Protein AF-A0A2T5MJ79-F1 (afdb_monomer_lite)

Structure (mmCIF, N/CA/C/O backbone):
data_AF-A0A2T5MJ79-F1
#
_entry.id   AF-A0A2T5MJ79-F1
#
loop_
_atom_site.group_PDB
_atom_site.id
_atom_site.type_symbol
_atom_site.label_atom_id
_atom_site.label_alt_id
_atom_site.label_comp_id
_atom_site.label_asym_id
_atom_site.label_entity_id
_atom_site.label_seq_id
_atom_site.pdbx_PDB_ins_code
_atom_site.Cartn_x
_atom_site.Cartn_y
_atom_site.Cartn_z
_atom_site.occupancy
_atom_site.B_iso_or_equiv
_atom_site.auth_seq_id
_atom_site.auth_comp_id
_atom_site.auth_asym_id
_atom_site.auth_atom_id
_atom_site.pdbx_PDB_model_num
ATOM 1 N N . MET A 1 1 ? -29.335 64.833 41.232 1.00 39.44 1 MET A N 1
ATOM 2 C CA . MET A 1 1 ? -28.179 64.085 40.691 1.00 39.44 1 MET A CA 1
ATOM 3 C C . MET A 1 1 ? -28.591 62.632 40.499 1.00 39.44 1 MET A C 1
ATOM 5 O O . MET A 1 1 ? -28.881 61.956 41.475 1.00 39.44 1 MET A O 1
ATOM 9 N N . LEU A 1 2 ? -28.726 62.209 39.238 1.00 38.09 2 LEU A N 1
ATOM 10 C CA . LEU A 1 2 ? -29.102 60.854 38.817 1.00 38.09 2 LEU A CA 1
ATOM 11 C C . LEU A 1 2 ? -27.980 59.852 39.136 1.00 38.09 2 LEU A C 1
ATOM 13 O O . LEU A 1 2 ? -26.836 60.086 38.754 1.00 38.09 2 LEU A O 1
ATOM 17 N N . LYS A 1 3 ? -28.320 58.690 39.699 1.00 37.56 3 LYS A N 1
ATOM 18 C CA . LYS A 1 3 ? -27.521 57.463 39.559 1.00 37.56 3 LYS A CA 1
ATOM 19 C C . LYS A 1 3 ? -28.441 56.339 39.086 1.00 37.56 3 LYS A C 1
ATOM 21 O O . LYS A 1 3 ? -29.157 55.736 39.875 1.00 37.56 3 LYS A O 1
ATOM 26 N N . LYS A 1 4 ? -28.450 56.113 37.769 1.00 40.34 4 LYS A N 1
ATOM 27 C CA . LYS A 1 4 ? -29.019 54.916 37.140 1.00 40.34 4 LYS A CA 1
ATOM 28 C C . LYS A 1 4 ? -28.036 53.767 37.369 1.00 40.34 4 LYS A C 1
ATOM 30 O O . LYS A 1 4 ? -26.889 53.865 36.944 1.00 40.34 4 LYS A O 1
ATOM 35 N N . ILE A 1 5 ? -28.474 52.710 38.044 1.00 44.03 5 ILE A N 1
ATOM 36 C CA . ILE A 1 5 ? -27.738 51.447 38.133 1.00 44.03 5 ILE A CA 1
ATOM 37 C C . ILE A 1 5 ? -28.129 50.643 36.892 1.00 44.03 5 ILE A C 1
ATOM 39 O O . ILE A 1 5 ? -29.285 50.257 36.738 1.00 44.03 5 ILE A O 1
ATOM 43 N N . LEU A 1 6 ? -27.180 50.483 35.969 1.00 39.22 6 LEU A N 1
ATOM 44 C CA . LEU A 1 6 ? -27.311 49.620 34.800 1.00 39.22 6 LEU A CA 1
ATOM 45 C C . LEU A 1 6 ? -26.944 48.197 35.240 1.00 39.22 6 LEU A C 1
ATOM 47 O O . LEU A 1 6 ? -25.777 47.909 35.499 1.00 39.22 6 LEU A O 1
ATOM 51 N N . THR A 1 7 ? -27.932 47.317 35.356 1.00 41.59 7 THR A N 1
ATOM 52 C CA . THR A 1 7 ? -27.703 45.888 35.587 1.00 41.59 7 THR A CA 1
ATOM 53 C C . THR A 1 7 ? -27.384 45.246 34.238 1.00 41.59 7 THR A C 1
ATOM 55 O O . THR A 1 7 ? -28.271 45.052 33.410 1.00 41.59 7 THR A O 1
ATOM 58 N N . LEU A 1 8 ? -26.103 44.981 33.980 1.00 40.44 8 LEU A N 1
ATOM 59 C CA . LEU A 1 8 ? -25.649 44.286 32.778 1.00 40.44 8 LEU A CA 1
ATOM 60 C C . LEU A 1 8 ? -25.823 42.774 32.997 1.00 40.44 8 LEU A C 1
ATOM 62 O O . LEU A 1 8 ? -24.988 42.124 33.622 1.00 40.44 8 LEU A O 1
ATOM 66 N N . SER A 1 9 ? -26.939 42.219 32.528 1.00 41.62 9 SER A N 1
ATOM 67 C CA . SER A 1 9 ? -27.153 40.771 32.478 1.00 41.62 9 SER A CA 1
ATOM 68 C C . SER A 1 9 ? -26.274 40.174 31.379 1.00 41.62 9 SER A C 1
ATOM 70 O O . SER A 1 9 ? -26.592 40.266 30.195 1.00 41.62 9 SER A O 1
ATOM 72 N N . LEU A 1 10 ? -25.146 39.584 31.773 1.00 44.09 10 LEU A N 1
ATOM 73 C CA . LEU A 1 10 ? -24.275 38.818 30.887 1.00 44.09 10 LEU A CA 1
ATOM 74 C C . LEU A 1 10 ? -24.975 37.486 30.551 1.00 44.09 10 LEU A C 1
ATOM 76 O O . LEU A 1 10 ? -24.947 36.538 31.333 1.00 44.09 10 LEU A O 1
ATOM 80 N N . LEU A 1 11 ? -25.650 37.428 29.402 1.00 42.34 11 LEU A N 1
ATOM 81 C CA . LEU A 1 11 ? -26.107 36.175 28.800 1.00 42.34 11 LEU A CA 1
ATOM 82 C C . LEU A 1 11 ? -24.873 35.414 28.303 1.00 42.34 11 LEU A C 1
ATOM 84 O O . LEU A 1 11 ? -24.345 35.691 27.228 1.00 42.34 11 LEU A O 1
ATOM 88 N N . ILE A 1 12 ? -24.393 34.468 29.110 1.00 46.38 12 ILE A N 1
ATOM 89 C CA . ILE A 1 12 ? -23.409 33.479 28.676 1.00 46.38 12 ILE A CA 1
ATOM 90 C C . ILE A 1 12 ? -24.153 32.515 27.750 1.00 46.38 12 ILE A C 1
ATOM 92 O O . ILE A 1 12 ? -24.807 31.577 28.200 1.00 46.38 12 ILE A O 1
ATOM 96 N N . VAL A 1 13 ? -24.089 32.769 26.446 1.00 47.84 13 VAL A N 1
ATOM 97 C CA . VAL A 1 13 ? -24.470 31.776 25.441 1.00 47.84 13 VAL A CA 1
ATOM 98 C C . VAL A 1 13 ? -23.352 30.737 25.417 1.00 47.84 13 VAL A C 1
ATOM 100 O O . VAL A 1 13 ? -22.362 30.884 24.704 1.00 47.84 13 VAL A O 1
ATOM 103 N N . THR A 1 14 ? -23.468 29.693 26.239 1.00 47.34 14 THR A N 1
ATOM 104 C CA . THR A 1 14 ? -22.688 28.468 26.045 1.00 47.34 14 THR A CA 1
ATOM 105 C C . THR A 1 14 ? -23.175 27.823 24.756 1.00 47.34 14 THR A C 1
ATOM 107 O O . THR A 1 14 ? -24.168 27.095 24.752 1.00 47.34 14 THR A O 1
ATOM 110 N N . GLY A 1 15 ? -22.505 28.125 23.645 1.00 46.34 15 GLY A N 1
ATOM 111 C CA . GLY A 1 15 ? -22.6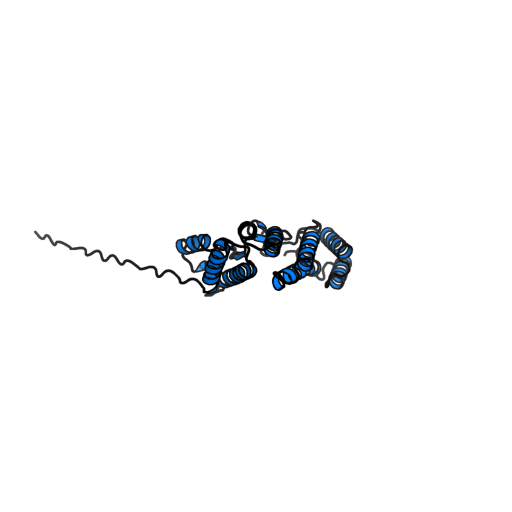40 27.339 22.429 1.00 46.34 15 GLY A CA 1
ATOM 112 C C . GLY A 1 15 ? -22.172 25.922 22.739 1.00 46.34 15 GLY A C 1
ATOM 113 O O . GLY A 1 15 ? -20.977 25.685 22.901 1.00 46.34 15 GLY A O 1
ATOM 114 N N . LEU A 1 16 ? -23.112 24.991 22.886 1.00 46.59 16 LEU A N 1
ATOM 115 C CA . LEU A 1 16 ? -22.803 23.569 22.878 1.00 46.59 16 LEU A CA 1
ATOM 116 C C . LEU A 1 16 ? -22.319 23.254 21.465 1.00 46.59 16 LEU A C 1
ATOM 118 O O . LEU A 1 16 ? -23.125 23.165 20.541 1.00 46.59 16 LEU A O 1
ATOM 122 N N . ALA A 1 17 ? -21.004 23.141 21.287 1.00 51.66 17 ALA A N 1
ATOM 123 C CA . ALA A 1 17 ? -20.448 22.529 20.093 1.00 51.66 17 ALA A CA 1
ATOM 124 C C . ALA A 1 17 ? -21.017 21.105 20.023 1.00 51.66 17 ALA A C 1
ATOM 126 O O . ALA A 1 17 ? -20.683 20.255 20.851 1.00 51.66 17 ALA A O 1
ATOM 127 N N . GLN A 1 18 ? -21.949 20.861 19.100 1.00 55.09 18 GLN A N 1
ATOM 128 C CA . GLN A 1 18 ? -22.360 19.502 18.779 1.00 55.09 18 GLN A CA 1
ATOM 129 C C . GLN A 1 18 ? -21.139 18.813 18.184 1.00 55.09 18 GLN A C 1
ATOM 131 O O . GLN A 1 18 ? -20.720 19.155 17.083 1.00 55.09 18 GLN A O 1
ATOM 136 N N . ALA A 1 19 ? -20.553 17.887 18.945 1.00 63.19 19 ALA A N 1
ATOM 137 C CA . ALA A 1 19 ? -19.454 17.067 18.465 1.00 63.19 19 ALA A CA 1
ATOM 138 C C . ALA A 1 19 ? -19.889 16.380 17.168 1.00 63.19 19 ALA A C 1
ATOM 140 O O . ALA A 1 19 ? -20.949 15.741 17.127 1.00 63.19 19 ALA A O 1
ATOM 141 N N . GLN A 1 20 ? -19.090 16.527 16.114 1.00 71.94 20 GLN A N 1
ATOM 142 C CA . GLN A 1 20 ? -19.408 15.895 14.845 1.00 71.94 20 GLN A CA 1
ATOM 143 C C . GLN A 1 20 ? -19.442 14.370 15.028 1.00 71.94 20 GLN A C 1
ATOM 145 O O . GLN A 1 20 ? -18.544 13.770 15.624 1.00 71.94 20 GLN A O 1
ATOM 150 N N . THR A 1 21 ? -20.514 13.728 14.555 1.00 84.75 21 THR A N 1
ATOM 151 C CA . THR A 1 21 ? -20.644 12.267 14.645 1.00 84.75 21 THR A CA 1
ATOM 152 C C . THR A 1 21 ? -19.638 11.616 13.702 1.00 84.75 21 THR A C 1
ATOM 154 O O . THR A 1 21 ? -19.544 12.003 12.537 1.00 84.75 21 THR A O 1
ATOM 157 N N . LEU A 1 22 ? -18.873 10.642 14.204 1.00 92.00 22 LEU A N 1
ATOM 158 C CA . LEU A 1 22 ? -17.903 9.915 13.387 1.00 92.00 22 LEU A CA 1
ATOM 159 C C . LEU A 1 22 ? -18.621 9.084 12.312 1.00 92.00 22 LEU A C 1
ATOM 161 O O . LEU A 1 22 ? -19.672 8.507 12.606 1.00 92.00 22 LEU A O 1
ATOM 165 N N . PRO A 1 23 ? -18.051 8.960 11.099 1.00 94.75 23 PRO A N 1
ATOM 166 C CA . PRO A 1 23 ? -18.551 8.014 10.109 1.00 94.75 23 PRO A CA 1
ATOM 167 C C . PRO A 1 23 ? -18.613 6.588 10.675 1.00 94.75 23 PRO A C 1
ATOM 169 O O . PRO A 1 23 ? -17.763 6.186 11.475 1.00 94.75 23 PRO A O 1
ATOM 172 N N . GLU A 1 24 ? -19.596 5.803 10.237 1.00 96.75 24 GLU A N 1
ATOM 173 C CA . GLU A 1 24 ? -19.753 4.409 10.671 1.00 96.75 24 GLU A CA 1
ATOM 174 C C . GLU A 1 24 ? -18.479 3.567 10.442 1.00 96.75 24 GLU A C 1
ATOM 176 O O . GLU A 1 24 ? -18.041 2.939 11.409 1.00 96.75 24 GLU A O 1
ATOM 181 N N . PRO A 1 25 ? -17.792 3.629 9.276 1.00 98.25 25 PRO A N 1
ATOM 182 C CA . PRO A 1 25 ? -16.532 2.903 9.074 1.00 98.25 25 PRO A CA 1
ATOM 183 C C . PRO A 1 25 ? -15.429 3.267 10.073 1.00 98.25 25 PRO A C 1
ATOM 185 O O . PRO A 1 25 ? -14.688 2.409 10.542 1.00 98.25 25 PRO A O 1
ATOM 188 N N . VAL A 1 26 ? -15.361 4.540 10.474 1.00 97.88 26 VAL A N 1
ATOM 189 C CA . VAL A 1 26 ? -14.397 5.017 11.476 1.00 97.88 26 VAL A CA 1
ATOM 190 C C . VAL A 1 26 ? -14.699 4.405 12.845 1.00 97.88 26 VAL A C 1
ATOM 192 O O . VAL A 1 26 ? -13.790 3.987 13.560 1.00 97.88 26 VAL A O 1
ATOM 195 N N . THR A 1 27 ? -15.978 4.310 13.209 1.00 97.69 27 THR A N 1
ATOM 196 C CA . THR A 1 27 ? -16.397 3.654 14.456 1.00 97.69 27 THR A CA 1
ATOM 197 C C . THR A 1 27 ? -16.142 2.145 14.407 1.00 97.69 27 THR A C 1
ATOM 199 O O . THR A 1 27 ? -15.686 1.574 15.397 1.00 97.69 27 THR A O 1
ATOM 202 N N . ALA A 1 28 ? -16.379 1.504 13.259 1.00 98.38 28 ALA A N 1
ATOM 203 C CA . ALA A 1 28 ? -16.098 0.086 13.053 1.00 98.38 28 ALA A CA 1
ATOM 204 C C . ALA A 1 28 ? -14.607 -0.230 13.239 1.00 98.38 28 ALA A C 1
ATOM 206 O O . ALA A 1 28 ? -14.276 -1.157 13.975 1.00 98.38 28 ALA A O 1
ATOM 207 N N . TYR A 1 29 ? -13.716 0.592 12.675 1.00 98.62 29 TYR A N 1
ATOM 208 C CA . TYR A 1 29 ? -12.275 0.465 12.887 1.00 98.62 29 TYR A CA 1
ATOM 209 C C . TYR A 1 29 ? -11.882 0.555 14.364 1.00 98.62 29 TYR A C 1
ATOM 211 O O . TYR A 1 29 ? -11.147 -0.296 14.857 1.00 98.62 29 TYR A O 1
ATOM 219 N N . ILE A 1 30 ? -12.394 1.556 15.089 1.00 98.19 30 ILE A N 1
ATOM 220 C CA . ILE A 1 30 ? -12.086 1.741 16.517 1.00 98.19 30 ILE A CA 1
ATOM 221 C C . ILE A 1 30 ? -12.510 0.509 17.329 1.00 98.19 30 ILE A C 1
ATOM 223 O O . ILE A 1 30 ? -11.752 0.035 18.175 1.00 98.19 30 ILE A O 1
ATOM 227 N N . ASN A 1 31 ? -13.704 -0.024 17.062 1.00 98.31 31 ASN A N 1
ATOM 228 C CA . ASN A 1 31 ? -14.213 -1.207 17.754 1.00 98.31 31 ASN A CA 1
ATOM 229 C C . ASN A 1 31 ? -13.396 -2.462 17.424 1.00 98.31 31 ASN A C 1
ATOM 231 O O . ASN A 1 31 ? -13.137 -3.283 18.302 1.00 98.31 31 ASN A O 1
ATOM 235 N N . GLU A 1 32 ? -12.984 -2.613 16.168 1.00 98.56 32 GLU A N 1
ATOM 236 C CA . GLU A 1 32 ? -12.196 -3.758 15.726 1.00 98.56 32 GLU A CA 1
ATOM 237 C C . GLU A 1 32 ? -10.761 -3.708 16.269 1.00 98.56 32 GLU A C 1
ATOM 239 O O . GLU A 1 32 ? -10.219 -4.737 16.675 1.00 98.56 32 GLU A O 1
ATOM 244 N N . LEU A 1 33 ? -10.172 -2.512 16.370 1.00 98.38 33 LEU A N 1
ATOM 245 C CA . LEU A 1 33 ? -8.879 -2.306 17.021 1.00 98.38 33 LEU A CA 1
ATOM 246 C C . LEU A 1 33 ? -8.947 -2.723 18.494 1.00 98.38 33 LEU A C 1
ATOM 248 O O . LEU A 1 33 ? -8.130 -3.523 18.944 1.00 98.38 33 LEU A O 1
ATOM 252 N N . ASP A 1 34 ? -9.969 -2.260 19.218 1.00 98.12 34 ASP A N 1
ATOM 253 C CA . ASP A 1 34 ? -10.201 -2.629 20.618 1.00 98.12 34 ASP A CA 1
ATOM 254 C C . ASP A 1 34 ? -10.405 -4.147 20.793 1.00 98.12 34 ASP A C 1
ATOM 256 O O . ASP A 1 34 ? -9.853 -4.751 21.717 1.00 98.12 34 ASP A O 1
ATOM 260 N N . ARG A 1 35 ? -11.140 -4.792 19.874 1.00 98.19 35 ARG A N 1
ATOM 261 C CA . ARG A 1 35 ? -11.334 -6.252 19.859 1.00 98.19 35 ARG A CA 1
ATOM 262 C C . ARG A 1 35 ? -10.006 -6.998 19.731 1.00 98.19 35 ARG A C 1
ATOM 264 O O . ARG A 1 35 ? -9.794 -7.978 20.448 1.00 98.19 35 ARG A O 1
ATOM 271 N N . VAL A 1 36 ? -9.138 -6.570 18.812 1.00 98.38 36 VAL A N 1
ATOM 272 C CA . VAL A 1 36 ? -7.824 -7.191 18.590 1.00 98.38 36 VAL A CA 1
ATOM 273 C C . VAL A 1 36 ? -6.926 -6.997 19.813 1.00 98.38 36 VAL A C 1
ATOM 275 O O . VAL A 1 36 ? -6.384 -7.978 20.317 1.00 98.38 36 VAL A O 1
ATOM 278 N N . GLU A 1 37 ? -6.824 -5.776 20.343 1.00 97.06 37 GLU A N 1
ATOM 279 C CA . GLU A 1 37 ? -5.933 -5.456 21.471 1.00 97.06 37 GLU A CA 1
ATOM 280 C C . GLU A 1 37 ? -6.350 -6.126 22.790 1.00 97.06 37 GLU A C 1
ATOM 282 O O . GLU A 1 37 ? -5.507 -6.444 23.629 1.00 97.06 37 GLU A O 1
ATOM 287 N N . LYS A 1 38 ? -7.646 -6.397 22.981 1.00 97.94 38 LYS A N 1
ATOM 288 C CA . LYS A 1 38 ? -8.153 -7.146 24.145 1.00 97.94 38 LYS A CA 1
ATOM 289 C C . LYS A 1 38 ? -8.075 -8.661 23.980 1.00 97.94 38 LYS A C 1
ATOM 291 O O . LYS A 1 38 ? -8.381 -9.391 24.927 1.00 97.94 38 LYS A O 1
ATOM 296 N N . SER A 1 39 ? -7.701 -9.155 22.801 1.00 97.62 39 SER A N 1
ATOM 297 C CA . SER A 1 39 ? -7.642 -10.589 22.558 1.00 97.62 39 SER A CA 1
ATOM 298 C C . SER A 1 39 ? -6.501 -11.236 23.343 1.00 97.62 39 SER A C 1
ATOM 300 O O . SER A 1 39 ? -5.337 -10.860 23.211 1.00 97.62 39 SER A O 1
ATOM 302 N N . ILE A 1 40 ? -6.841 -12.264 24.123 1.00 95.31 40 ILE A N 1
ATOM 303 C CA . ILE A 1 40 ? -5.884 -13.073 24.897 1.00 95.31 40 ILE A CA 1
ATOM 304 C C . ILE A 1 40 ? -5.206 -14.170 24.061 1.00 95.31 40 ILE A C 1
ATOM 306 O O . ILE A 1 40 ? -4.263 -14.809 24.520 1.00 95.31 40 ILE A O 1
ATOM 310 N N . SER A 1 41 ? -5.700 -14.414 22.847 1.00 96.12 41 SER A N 1
ATOM 311 C CA . SER A 1 41 ? -5.156 -15.387 21.899 1.00 96.12 41 SER A CA 1
ATOM 312 C C . SER A 1 41 ? -4.983 -14.753 20.518 1.00 96.12 41 SER A C 1
ATOM 314 O O . SER A 1 41 ? -5.754 -13.851 20.185 1.00 96.12 41 SER A O 1
ATOM 316 N N . PRO A 1 42 ? -4.060 -15.251 19.678 1.00 98.12 42 PRO A N 1
ATOM 317 C CA . PRO A 1 42 ? -3.928 -14.785 18.303 1.00 98.12 42 PRO A CA 1
ATOM 318 C C . PRO A 1 42 ? -5.254 -14.801 17.528 1.00 98.12 42 PRO A C 1
ATOM 320 O O . PRO A 1 42 ? -5.927 -15.833 17.437 1.00 98.12 42 PRO A O 1
ATOM 323 N N . VAL A 1 43 ? -5.624 -13.662 16.949 1.00 98.38 43 VAL A N 1
ATOM 324 C CA . VAL A 1 43 ? -6.801 -13.477 16.088 1.00 98.38 43 VAL A CA 1
ATOM 325 C C . VAL A 1 43 ? -6.360 -12.975 14.721 1.00 98.38 43 VAL A C 1
ATOM 327 O O . VAL A 1 43 ? -5.307 -12.363 14.600 1.00 98.38 43 VAL A O 1
ATOM 330 N N . SER A 1 44 ? -7.160 -13.239 13.686 1.00 98.31 44 SER A N 1
ATOM 331 C CA . SER A 1 44 ? -6.887 -12.640 12.375 1.00 98.31 44 SER A CA 1
ATOM 332 C C . SER A 1 44 ? -7.048 -11.125 12.450 1.00 98.31 44 SER A C 1
ATOM 334 O O . SER A 1 44 ? -7.970 -10.636 13.116 1.00 98.31 44 SER A O 1
ATOM 336 N N . MET A 1 45 ? -6.174 -10.412 11.742 1.00 98.56 45 MET A N 1
ATOM 337 C CA . MET A 1 45 ? -6.212 -8.960 11.601 1.00 98.56 45 MET A CA 1
ATOM 338 C C . MET A 1 45 ? -6.717 -8.500 10.231 1.00 98.56 45 MET A C 1
ATOM 340 O O . MET A 1 45 ? -6.748 -7.299 9.976 1.00 98.56 45 MET A O 1
ATOM 344 N N . GLU A 1 46 ? -7.145 -9.406 9.349 1.00 98.44 46 GLU A N 1
ATOM 345 C CA . GLU A 1 46 ? -7.831 -9.036 8.103 1.00 98.44 46 GLU A CA 1
ATOM 346 C C . GLU A 1 46 ? -9.062 -8.149 8.344 1.00 98.44 46 GLU A C 1
ATOM 348 O O . GLU A 1 46 ? -9.193 -7.142 7.644 1.00 98.44 46 GLU A O 1
ATOM 353 N N . PRO A 1 47 ? -9.941 -8.435 9.333 1.00 98.56 47 PRO A N 1
ATOM 354 C CA . PRO A 1 47 ? -11.080 -7.559 9.595 1.00 98.56 47 PRO A CA 1
ATOM 355 C C . PRO A 1 47 ? -10.647 -6.167 10.066 1.00 98.56 47 PRO A C 1
ATOM 357 O O . PRO A 1 47 ? -11.238 -5.176 9.649 1.00 98.56 47 PRO A O 1
ATOM 360 N N . LEU A 1 48 ? -9.574 -6.076 10.863 1.00 98.56 48 LEU A N 1
ATOM 361 C CA . LEU A 1 48 ? -9.002 -4.794 11.280 1.00 98.56 48 LEU A CA 1
ATOM 362 C C . LEU A 1 48 ? -8.454 -4.009 10.090 1.00 98.56 48 LEU A C 1
ATOM 364 O O . LEU A 1 48 ? -8.710 -2.815 9.981 1.00 98.56 48 LEU A O 1
ATOM 368 N N . PHE A 1 49 ? -7.712 -4.673 9.203 1.00 98.50 49 PHE A N 1
ATOM 369 C CA . PHE A 1 49 ? -7.172 -4.047 8.000 1.00 98.50 49 PHE A CA 1
ATOM 370 C C . PHE A 1 49 ? -8.291 -3.535 7.087 1.00 98.50 49 PHE A C 1
ATOM 372 O O . PHE A 1 49 ? -8.239 -2.392 6.648 1.00 98.50 49 PHE A O 1
ATOM 379 N N . THR A 1 50 ? -9.324 -4.352 6.865 1.00 98.25 50 THR A N 1
ATOM 380 C CA . THR A 1 50 ? -10.500 -3.980 6.062 1.00 98.25 50 THR A CA 1
ATOM 381 C C . THR A 1 50 ? -11.205 -2.768 6.668 1.00 98.25 50 THR A C 1
ATOM 383 O O . THR A 1 50 ? -11.429 -1.774 5.987 1.00 98.25 50 THR A O 1
ATOM 386 N N . ALA A 1 51 ? -11.461 -2.791 7.980 1.00 98.62 51 ALA A N 1
ATOM 387 C CA . ALA A 1 51 ? -12.075 -1.662 8.670 1.00 98.62 51 ALA A CA 1
ATOM 388 C C . ALA A 1 51 ? -11.203 -0.394 8.611 1.00 98.62 51 ALA A C 1
ATOM 390 O O . ALA A 1 51 ? -11.735 0.714 8.563 1.00 98.62 51 ALA A O 1
ATOM 391 N N . ALA A 1 52 ? -9.874 -0.536 8.607 1.00 98.31 52 ALA A N 1
ATOM 392 C CA . ALA A 1 52 ? -8.952 0.587 8.481 1.00 98.31 52 ALA A CA 1
ATOM 393 C C . ALA A 1 52 ? -9.005 1.224 7.084 1.00 98.31 52 ALA A C 1
ATOM 395 O O . ALA A 1 52 ? -8.996 2.451 6.976 1.00 98.31 52 ALA A O 1
ATOM 396 N N . ASP A 1 53 ? -9.091 0.403 6.036 1.00 97.62 53 ASP A N 1
ATOM 397 C CA . ASP A 1 53 ? -9.236 0.853 4.649 1.00 97.62 53 ASP A CA 1
ATOM 398 C C . ASP A 1 53 ? -10.580 1.569 4.431 1.00 97.62 53 ASP A C 1
ATOM 400 O O . ASP A 1 53 ? -10.626 2.695 3.926 1.00 97.62 53 ASP A O 1
ATOM 404 N N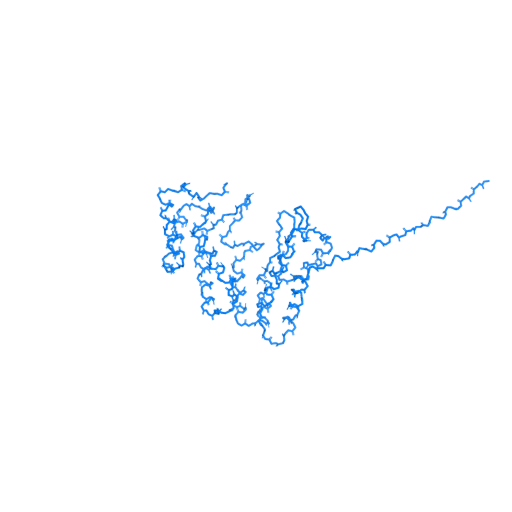 . ASP A 1 54 ? -11.669 0.987 4.943 1.00 98.19 54 ASP A N 1
ATOM 405 C CA . ASP A 1 54 ? -13.001 1.594 4.904 1.00 98.19 54 ASP A CA 1
ATOM 406 C C . ASP A 1 54 ? -13.045 2.922 5.682 1.00 98.19 54 ASP A C 1
ATOM 408 O O . ASP A 1 54 ? -13.648 3.903 5.233 1.00 98.19 54 ASP A O 1
ATOM 412 N N . ALA A 1 55 ? -12.389 2.988 6.847 1.00 98.38 55 ALA A N 1
ATOM 413 C CA . ALA A 1 55 ? -12.266 4.215 7.631 1.00 98.38 55 ALA A CA 1
ATOM 414 C C . ALA A 1 55 ? -11.473 5.296 6.882 1.00 98.38 55 ALA A C 1
ATOM 416 O O . ALA A 1 55 ? -11.904 6.452 6.855 1.00 98.38 55 ALA A O 1
ATOM 417 N N . GLY A 1 56 ? -10.354 4.931 6.248 1.00 96.94 56 GLY A N 1
ATOM 418 C CA . GLY A 1 56 ? -9.566 5.833 5.406 1.00 96.94 56 GLY A CA 1
ATOM 419 C C . GLY A 1 56 ? -10.390 6.386 4.243 1.00 96.94 56 GLY A C 1
ATOM 420 O O . GLY A 1 56 ? -10.503 7.603 4.081 1.00 96.94 56 GLY A O 1
ATOM 421 N N . THR A 1 57 ? -11.072 5.506 3.509 1.00 96.38 57 THR A N 1
ATOM 422 C CA . THR A 1 57 ? -11.981 5.871 2.412 1.00 96.38 57 THR A CA 1
ATOM 423 C C . THR A 1 57 ? -13.094 6.809 2.881 1.00 96.38 57 THR A C 1
ATOM 425 O O . THR A 1 57 ? -13.381 7.819 2.233 1.00 96.38 57 THR A O 1
ATOM 428 N N . ALA A 1 58 ? -13.706 6.529 4.034 1.00 96.75 58 ALA A N 1
ATOM 429 C CA . ALA A 1 58 ? -14.758 7.372 4.591 1.00 96.75 58 ALA A CA 1
ATOM 430 C C . ALA A 1 58 ? -14.256 8.776 4.962 1.00 96.75 58 ALA A C 1
ATOM 432 O O . ALA A 1 58 ? -14.967 9.753 4.732 1.00 96.75 58 ALA A O 1
ATOM 433 N N . LEU A 1 59 ? -13.042 8.893 5.506 1.00 95.88 59 LEU A N 1
ATOM 434 C CA . LEU A 1 59 ? -12.429 10.176 5.874 1.00 95.88 59 LEU A CA 1
ATOM 435 C C . LEU A 1 59 ? -11.987 10.999 4.658 1.00 95.88 59 LEU A C 1
ATOM 437 O O . LEU A 1 59 ? -12.007 12.230 4.712 1.00 95.88 59 LEU A O 1
ATOM 441 N N . MET A 1 60 ? -11.642 10.322 3.564 1.00 95.12 60 MET A N 1
ATOM 442 C CA . MET A 1 60 ? -11.250 10.929 2.290 1.00 95.12 60 MET A CA 1
ATOM 443 C C . MET A 1 60 ? -12.432 11.276 1.380 1.00 95.12 60 MET A C 1
ATOM 445 O O . MET A 1 60 ? -12.248 11.890 0.328 1.00 95.12 60 MET A O 1
ATOM 449 N N . LYS A 1 61 ? -13.661 10.910 1.760 1.00 94.00 61 LYS A N 1
ATOM 450 C CA . LYS A 1 61 ? -14.855 11.209 0.969 1.00 94.00 61 LYS A CA 1
ATOM 451 C C . LYS A 1 61 ? -15.085 12.719 0.877 1.00 94.00 61 LYS A C 1
ATOM 453 O O . LYS A 1 61 ? -15.108 13.412 1.890 1.00 94.00 61 LYS A O 1
ATOM 458 N N . ILE A 1 62 ? -15.336 13.215 -0.331 1.00 90.12 62 ILE A N 1
ATOM 459 C CA . ILE A 1 62 ? -15.700 14.616 -0.581 1.00 90.12 62 ILE A CA 1
ATOM 460 C C . ILE A 1 62 ? -17.144 14.857 -0.115 1.00 90.12 62 ILE A C 1
ATOM 462 O O . ILE A 1 62 ? -18.058 14.131 -0.516 1.00 90.12 62 ILE A O 1
ATOM 466 N N . VAL A 1 63 ? -17.352 15.867 0.735 1.00 87.12 63 VAL A N 1
ATOM 467 C CA . VAL A 1 63 ? -18.671 16.230 1.298 1.00 87.12 63 VAL A CA 1
ATOM 468 C C . VAL A 1 63 ? -19.254 17.517 0.722 1.00 87.12 63 VAL A C 1
ATOM 470 O O . VAL A 1 63 ? -20.472 17.679 0.715 1.00 87.12 63 VAL A O 1
ATOM 473 N N . SER A 1 64 ? -18.412 18.412 0.209 1.00 84.25 64 SER A N 1
ATOM 474 C CA . SER A 1 64 ? -18.823 19.632 -0.494 1.00 84.25 64 SER A CA 1
ATOM 475 C C . SER A 1 64 ? -17.651 20.174 -1.302 1.00 84.25 64 SER A C 1
ATOM 477 O O . SER A 1 64 ? -16.564 20.287 -0.744 1.00 84.25 64 SER A O 1
ATOM 479 N N . ASP A 1 65 ? -17.861 20.546 -2.565 1.00 83.44 65 ASP A N 1
ATOM 480 C CA . ASP A 1 65 ? -16.825 21.056 -3.478 1.00 83.44 65 ASP A CA 1
ATOM 481 C C . ASP A 1 65 ? -15.504 20.263 -3.406 1.00 83.44 65 ASP A C 1
ATOM 483 O O . ASP A 1 65 ? -15.418 19.160 -3.940 1.00 83.44 65 ASP A O 1
ATOM 487 N N . ALA A 1 66 ? -14.493 20.820 -2.727 1.00 77.56 66 ALA A N 1
ATOM 488 C CA . ALA A 1 66 ? -13.154 20.259 -2.528 1.00 77.56 66 ALA A CA 1
ATOM 489 C C . ALA A 1 66 ? -12.843 19.912 -1.056 1.00 77.56 66 ALA A C 1
ATOM 491 O O . ALA A 1 66 ? -11.690 19.695 -0.700 1.00 77.56 66 ALA A O 1
ATOM 492 N N . VAL A 1 67 ? -13.856 19.886 -0.189 1.00 82.38 67 VAL A N 1
ATOM 493 C CA . VAL A 1 67 ? -13.728 19.567 1.238 1.00 82.38 67 VAL A CA 1
ATOM 494 C C . VAL A 1 67 ? -13.969 18.077 1.433 1.00 82.38 67 VAL A C 1
ATOM 496 O O . VAL A 1 67 ? -15.049 17.567 1.110 1.00 82.38 67 VAL A O 1
ATOM 499 N N . VAL A 1 68 ? -12.982 17.377 1.988 1.00 90.88 68 VAL A N 1
ATOM 500 C CA . VAL A 1 68 ? -13.159 15.992 2.440 1.00 90.88 68 VAL A CA 1
ATOM 501 C C . VAL A 1 68 ? -13.748 15.948 3.852 1.00 90.88 68 VAL A C 1
ATOM 503 O O . VAL A 1 68 ? -13.632 16.913 4.606 1.00 90.88 68 VAL A O 1
ATOM 506 N N . VAL A 1 69 ? -14.345 14.820 4.249 1.00 92.06 69 VAL A N 1
ATOM 507 C CA . VAL A 1 69 ? -14.866 14.610 5.617 1.00 92.06 69 VAL A CA 1
ATOM 508 C C . VAL A 1 69 ? -13.831 15.003 6.676 1.00 92.06 69 VAL A C 1
ATOM 510 O O . VAL A 1 69 ? -14.163 15.661 7.655 1.00 92.06 69 VAL A O 1
ATOM 513 N N . MET A 1 70 ? -12.566 14.629 6.484 1.00 93.31 70 MET A N 1
ATOM 514 C CA . MET A 1 70 ? -11.500 14.933 7.439 1.00 93.31 70 MET A CA 1
ATOM 515 C C . MET A 1 70 ? -11.248 16.440 7.647 1.00 93.31 70 MET A C 1
ATOM 517 O O . MET A 1 70 ? -10.862 16.850 8.744 1.00 93.31 70 MET A O 1
ATOM 521 N N . ASP A 1 71 ? -11.504 17.266 6.632 1.00 90.69 71 ASP A N 1
ATOM 522 C CA . ASP A 1 71 ? -11.305 18.718 6.682 1.00 90.69 71 ASP A CA 1
ATOM 523 C C . ASP A 1 71 ? -12.458 19.444 7.379 1.00 90.69 71 ASP A C 1
ATOM 525 O O . ASP A 1 71 ? -12.298 20.591 7.794 1.00 90.69 71 ASP A O 1
ATOM 529 N N . SER A 1 72 ? -13.612 18.788 7.555 1.00 89.31 72 SER A N 1
ATOM 530 C CA . SER A 1 72 ? -14.743 19.395 8.261 1.00 89.31 72 SER A CA 1
ATOM 531 C C . SER A 1 72 ? -14.565 19.415 9.780 1.00 89.31 72 SER A C 1
ATOM 533 O O . SER A 1 72 ? -15.258 20.171 10.458 1.00 89.31 72 SER A O 1
ATOM 535 N N . PHE A 1 73 ? -13.667 18.588 10.327 1.00 91.25 73 PHE A N 1
ATOM 536 C CA . PHE A 1 73 ? -13.401 18.546 11.764 1.00 91.25 73 PHE A CA 1
ATOM 537 C C . PHE A 1 73 ? -12.621 19.784 12.223 1.00 91.25 73 PHE A C 1
ATOM 539 O O . PHE A 1 73 ? -11.630 20.190 11.607 1.00 91.25 73 PHE A O 1
ATOM 546 N N . SER A 1 74 ? -12.998 20.332 13.381 1.00 92.56 74 SER A N 1
ATOM 547 C CA . SER A 1 74 ? -12.188 21.352 14.056 1.00 92.56 74 SER A CA 1
ATOM 548 C C . SER A 1 74 ? -10.799 20.813 14.428 1.00 92.56 74 SER A C 1
ATOM 550 O O . SER A 1 74 ? -10.595 19.607 14.553 1.00 92.56 74 SER A O 1
ATOM 552 N N . ASP A 1 75 ? -9.827 21.694 14.674 1.00 93.69 75 ASP A N 1
ATOM 553 C CA . ASP A 1 75 ? -8.466 21.297 15.080 1.00 93.69 75 ASP A CA 1
ATOM 554 C C . ASP A 1 75 ? -8.453 20.381 16.314 1.00 93.69 75 ASP A C 1
ATOM 556 O O . ASP A 1 75 ? -7.662 19.438 16.399 1.00 93.69 75 ASP A O 1
ATOM 560 N N . ALA A 1 76 ? -9.348 20.643 17.270 1.00 94.19 76 ALA A N 1
ATOM 561 C CA . ALA A 1 76 ? -9.487 19.841 18.478 1.00 94.19 76 ALA A CA 1
ATOM 562 C C . ALA A 1 76 ? -10.060 18.447 18.178 1.00 94.19 76 ALA A C 1
ATOM 564 O O . ALA A 1 76 ? -9.549 17.450 18.692 1.00 94.19 76 ALA A O 1
ATOM 565 N N . GLU A 1 77 ? -11.085 18.364 17.326 1.00 94.00 77 GLU A N 1
ATOM 566 C CA . GLU A 1 77 ? -11.674 17.091 16.897 1.00 94.00 77 GLU A CA 1
ATOM 567 C C . GLU A 1 77 ? -10.694 16.280 16.051 1.00 94.00 77 GLU A C 1
ATOM 569 O O . GLU A 1 77 ? -10.537 15.086 16.291 1.00 94.00 77 GLU A O 1
ATOM 574 N N . TYR A 1 78 ? -9.970 16.922 15.134 1.00 94.69 78 TYR A N 1
ATOM 575 C CA . TYR A 1 78 ? -8.943 16.286 14.314 1.00 94.69 78 TYR A CA 1
ATOM 576 C C . TYR A 1 78 ? -7.814 15.699 15.173 1.00 94.69 78 TYR A C 1
ATOM 578 O O . TYR A 1 78 ? -7.438 14.539 15.011 1.00 94.69 78 TYR A O 1
ATOM 586 N N . LYS A 1 79 ? -7.321 16.446 16.169 1.00 94.75 79 LYS A N 1
ATOM 587 C CA . LYS A 1 79 ? -6.310 15.938 17.110 1.00 94.75 79 LYS A CA 1
ATOM 588 C C . LYS A 1 79 ? -6.830 14.760 17.945 1.00 94.75 79 LYS A C 1
ATOM 590 O O . LYS A 1 79 ? -6.094 13.806 18.216 1.00 94.75 79 LYS A O 1
ATOM 595 N N . ALA A 1 80 ? -8.100 14.804 18.348 1.00 93.94 80 ALA A N 1
ATOM 596 C CA . ALA A 1 80 ? -8.736 13.683 19.033 1.00 93.94 80 ALA A CA 1
ATOM 597 C C . ALA A 1 80 ? -8.878 12.465 18.102 1.00 93.94 80 ALA A C 1
ATOM 599 O O . ALA A 1 80 ? -8.642 11.336 18.533 1.00 93.94 80 ALA A O 1
ATOM 600 N N . LEU A 1 81 ? -9.206 12.690 16.827 1.00 94.62 81 LEU A N 1
ATOM 601 C CA . LEU A 1 81 ? -9.319 11.657 15.802 1.00 94.62 81 LEU A CA 1
ATOM 602 C C . LEU A 1 81 ? -7.976 10.960 15.556 1.00 94.62 81 LEU A C 1
ATOM 604 O O . LEU A 1 81 ? -7.931 9.735 15.585 1.00 94.62 81 LEU A O 1
ATOM 608 N N . GLN A 1 82 ? -6.877 11.711 15.432 1.00 95.50 82 GLN A N 1
ATOM 609 C CA . GLN A 1 82 ? -5.526 11.149 15.283 1.00 95.50 82 GLN A CA 1
ATOM 610 C C . GLN A 1 82 ? -5.148 10.209 16.435 1.00 95.50 82 GLN A C 1
ATOM 612 O O . GLN A 1 82 ? -4.526 9.174 16.217 1.00 95.50 82 GLN A O 1
ATOM 617 N N . THR A 1 83 ? -5.552 10.541 17.664 1.00 93.56 83 THR A N 1
ATOM 618 C CA . THR A 1 83 ? -5.319 9.670 18.828 1.00 93.56 83 THR A CA 1
ATOM 619 C C . THR A 1 83 ? -6.155 8.388 18.758 1.00 93.56 83 THR A C 1
ATOM 621 O O . THR A 1 83 ? -5.663 7.312 19.089 1.00 93.56 83 THR A O 1
ATOM 624 N N . LYS A 1 84 ? -7.423 8.494 18.337 1.00 94.56 84 LYS A N 1
ATOM 625 C CA . LYS A 1 84 ? -8.358 7.358 18.259 1.00 94.56 84 LYS A CA 1
ATOM 626 C C . LYS A 1 84 ? -8.042 6.404 17.110 1.00 94.56 84 LYS A C 1
ATOM 628 O O . LYS A 1 84 ? -8.263 5.208 17.248 1.00 94.56 84 LYS A O 1
ATOM 633 N N . LEU A 1 85 ? -7.533 6.920 15.993 1.00 96.50 85 LEU A N 1
ATOM 634 C CA . LEU A 1 85 ? -7.234 6.141 14.792 1.00 96.50 85 LEU A CA 1
ATOM 635 C C . LEU A 1 85 ? -5.775 5.688 14.737 1.00 96.50 85 LEU A C 1
ATOM 637 O O . LEU A 1 85 ? -5.146 5.699 13.682 1.00 96.50 85 LEU A O 1
ATOM 641 N N . ARG A 1 86 ? -5.224 5.259 15.878 1.00 94.94 86 ARG A N 1
ATOM 642 C CA . ARG A 1 86 ? -3.893 4.643 15.929 1.00 94.94 86 ARG A CA 1
ATOM 643 C C . ARG A 1 86 ? -3.838 3.493 14.927 1.00 94.94 86 ARG A C 1
ATOM 645 O O . ARG A 1 86 ? -4.677 2.610 15.002 1.00 94.94 86 ARG A O 1
ATOM 652 N N . GLY A 1 87 ? -2.855 3.494 14.027 1.00 96.19 87 GLY A N 1
ATOM 653 C CA . GLY A 1 87 ? -2.760 2.535 12.916 1.00 96.19 87 GLY A CA 1
ATOM 654 C C . GLY A 1 87 ? -3.183 3.110 11.562 1.00 96.19 87 GLY A C 1
ATOM 655 O O . GLY A 1 87 ? -2.899 2.498 10.538 1.00 96.19 87 GLY A O 1
ATOM 656 N N . ILE A 1 88 ? -3.769 4.310 11.549 1.00 97.81 88 ILE A N 1
ATOM 657 C CA . ILE A 1 88 ? -4.060 5.101 10.353 1.00 97.81 88 ILE A CA 1
ATOM 658 C C . ILE A 1 88 ? -3.350 6.450 10.503 1.00 97.81 88 ILE A C 1
ATOM 660 O O . ILE A 1 88 ? -3.587 7.196 11.454 1.00 97.81 88 ILE A O 1
ATOM 664 N N . GLN A 1 89 ? -2.458 6.776 9.572 1.00 96.31 89 GLN A N 1
ATOM 665 C CA . GLN A 1 89 ? -1.847 8.094 9.501 1.00 96.31 89 GLN A CA 1
ATOM 666 C C . GLN A 1 89 ? -2.799 9.052 8.783 1.00 96.31 89 GLN A C 1
ATOM 668 O O . GLN A 1 89 ? -3.222 8.794 7.657 1.00 96.31 89 GLN A O 1
ATOM 673 N N . LEU A 1 90 ? -3.115 10.161 9.450 1.00 95.69 90 LEU A N 1
ATOM 674 C CA . LEU A 1 90 ? -3.970 11.221 8.925 1.00 95.69 90 LEU A CA 1
ATOM 675 C C . LEU A 1 90 ? -3.137 12.453 8.586 1.00 95.69 90 LEU A C 1
ATOM 677 O O . LEU A 1 90 ? -2.307 12.881 9.400 1.00 95.69 90 LEU A O 1
ATOM 681 N N . ASN A 1 91 ? -3.420 13.058 7.438 1.00 93.31 91 ASN A N 1
ATOM 682 C CA . ASN A 1 91 ? -2.921 14.372 7.063 1.00 93.31 91 ASN A CA 1
ATOM 683 C C . ASN A 1 91 ? -3.995 15.165 6.321 1.00 93.31 91 ASN A C 1
ATOM 685 O O . ASN A 1 91 ? -4.692 14.622 5.470 1.00 93.31 91 ASN A O 1
ATOM 689 N N . ARG A 1 92 ? -4.091 16.458 6.623 1.00 91.00 92 ARG A N 1
ATOM 690 C CA . ARG A 1 92 ? -5.004 17.409 5.979 1.00 91.00 92 ARG A CA 1
ATOM 691 C C . ARG A 1 92 ? -4.251 18.657 5.523 1.00 91.00 92 ARG A C 1
ATOM 693 O O . ARG A 1 92 ? -3.167 18.932 6.039 1.00 91.00 92 ARG A O 1
ATOM 700 N N . GLY A 1 93 ? -4.837 19.433 4.613 1.00 84.75 93 GLY A N 1
ATOM 701 C CA . GLY A 1 93 ? -4.210 20.616 4.015 1.00 84.75 93 GLY A CA 1
ATOM 702 C C . GLY A 1 93 ? -3.793 20.369 2.566 1.00 84.75 93 GLY A C 1
ATOM 703 O O . GLY A 1 93 ? -4.600 19.901 1.775 1.00 84.75 93 GLY A O 1
ATOM 704 N N . GLU A 1 94 ? -2.549 20.700 2.207 1.00 79.25 94 GLU A N 1
ATOM 705 C CA . GLU A 1 94 ? -2.064 20.583 0.817 1.00 79.25 94 GLU A CA 1
ATOM 706 C C . GLU A 1 94 ? -2.039 19.132 0.307 1.00 79.25 94 GLU A C 1
ATOM 708 O O . GLU A 1 94 ? -2.378 18.874 -0.844 1.00 79.25 94 GLU A O 1
ATOM 713 N N . GLU A 1 95 ? -1.688 18.179 1.175 1.00 83.12 95 GLU A N 1
ATOM 714 C CA . GLU A 1 95 ? -1.724 16.743 0.889 1.00 83.12 95 GLU A CA 1
ATOM 715 C C . GLU A 1 95 ? -2.738 16.080 1.818 1.00 83.12 95 GLU A C 1
ATOM 717 O O . GLU A 1 95 ? -2.457 15.833 2.988 1.00 83.12 95 GLU A O 1
ATOM 722 N N . VAL A 1 96 ? -3.935 15.794 1.327 1.00 89.12 96 VAL A N 1
ATOM 723 C CA . VAL A 1 96 ? -4.966 15.149 2.142 1.00 89.12 96 VAL A CA 1
ATOM 724 C C . VAL A 1 96 ? -4.852 13.631 1.995 1.00 89.12 96 VAL A C 1
ATOM 726 O O . VAL A 1 96 ? -4.942 13.119 0.880 1.00 89.12 96 VAL A O 1
ATOM 729 N N . TYR A 1 97 ? -4.654 12.901 3.097 1.00 92.25 97 TYR A N 1
ATOM 730 C CA . TYR A 1 97 ? -4.667 11.434 3.099 1.00 92.25 97 TYR A CA 1
ATOM 731 C C . TYR A 1 97 ? -5.063 10.839 4.456 1.00 92.25 97 TYR A C 1
ATOM 733 O O . TYR A 1 97 ? -4.761 11.383 5.520 1.00 92.25 97 TYR A O 1
ATOM 741 N N . ALA A 1 98 ? -5.691 9.667 4.407 1.00 95.94 98 ALA A N 1
ATOM 742 C CA . ALA A 1 98 ? -5.928 8.796 5.549 1.00 95.94 98 ALA A CA 1
ATOM 743 C C . ALA A 1 98 ? -5.505 7.380 5.151 1.00 95.94 98 ALA A C 1
ATOM 745 O O . ALA A 1 98 ? -6.188 6.729 4.365 1.00 95.94 98 ALA A O 1
ATOM 746 N N . GLN A 1 99 ? -4.347 6.934 5.635 1.00 95.44 99 GLN A N 1
ATOM 747 C CA . GLN A 1 99 ? -3.699 5.730 5.121 1.00 95.44 99 GLN A CA 1
ATOM 748 C C . GLN A 1 99 ? -3.203 4.821 6.240 1.00 95.44 99 GLN A C 1
ATOM 750 O O . GLN A 1 99 ? -2.685 5.282 7.254 1.00 95.44 99 GLN A O 1
ATOM 755 N N . ILE A 1 100 ? -3.355 3.513 6.047 1.00 97.56 100 ILE A N 1
ATOM 756 C CA . ILE A 1 100 ? -2.927 2.494 7.005 1.00 97.56 100 ILE A CA 1
ATOM 757 C C . ILE A 1 100 ? -1.409 2.571 7.212 1.00 97.56 100 ILE A C 1
ATOM 759 O O . ILE A 1 100 ? -0.643 2.498 6.251 1.00 97.56 100 ILE A O 1
ATOM 763 N N . ASP A 1 101 ? -0.970 2.650 8.469 1.00 97.12 101 ASP A N 1
ATOM 764 C CA . ASP A 1 101 ? 0.443 2.686 8.842 1.00 97.12 101 ASP A CA 1
ATOM 765 C C . ASP A 1 101 ? 0.924 1.316 9.344 1.00 97.12 101 ASP A C 1
ATOM 767 O O . ASP A 1 101 ? 0.766 0.947 10.515 1.00 97.12 101 ASP A O 1
ATOM 771 N N . GLY A 1 102 ? 1.592 0.573 8.457 1.00 96.00 102 GLY A N 1
ATOM 772 C CA . GLY A 1 102 ? 2.193 -0.723 8.780 1.00 96.00 102 GLY A CA 1
ATOM 773 C C . GLY A 1 102 ? 3.239 -0.669 9.900 1.00 96.00 102 GLY A C 1
ATOM 774 O O . GLY A 1 102 ? 3.445 -1.670 10.582 1.00 96.00 102 GLY A O 1
ATOM 775 N N . ARG A 1 103 ? 3.872 0.487 10.156 1.00 96.50 103 ARG A N 1
ATOM 776 C CA . ARG A 1 103 ? 4.836 0.654 11.263 1.00 96.50 103 ARG A CA 1
ATOM 777 C C . ARG A 1 103 ? 4.144 0.599 12.622 1.00 96.50 103 ARG A C 1
ATOM 779 O O . ARG A 1 103 ? 4.763 0.182 13.596 1.00 96.50 103 ARG A O 1
ATOM 786 N N . VAL A 1 104 ? 2.873 0.999 12.678 1.00 96.56 104 VAL A N 1
ATOM 787 C CA . VAL A 1 104 ? 2.049 0.966 13.893 1.00 96.56 104 VAL A CA 1
ATOM 788 C C . VAL A 1 104 ? 1.297 -0.356 14.020 1.00 96.56 104 VAL A C 1
ATOM 790 O O . VAL A 1 104 ? 1.205 -0.890 15.126 1.00 96.56 104 VAL A O 1
ATOM 793 N N . LEU A 1 105 ? 0.782 -0.898 12.911 1.00 97.75 105 LEU A N 1
ATOM 794 C CA . LEU A 1 105 ? 0.011 -2.144 12.933 1.00 97.75 105 LEU A CA 1
ATOM 795 C C . LEU A 1 105 ? 0.874 -3.404 13.073 1.00 97.75 105 LEU A C 1
ATOM 797 O O . LEU A 1 105 ? 0.407 -4.378 13.657 1.00 97.75 105 LEU A O 1
ATOM 801 N N . LEU A 1 106 ? 2.137 -3.395 12.628 1.00 98.56 106 LEU A N 1
ATOM 802 C CA . LEU A 1 106 ? 3.022 -4.552 12.796 1.00 98.56 106 LEU A CA 1
ATOM 803 C C . LEU A 1 106 ? 3.229 -4.941 14.276 1.00 98.56 106 LEU A C 1
ATOM 805 O O . LEU A 1 106 ? 3.015 -6.109 14.590 1.00 98.56 106 LEU A O 1
ATOM 809 N N . PRO A 1 107 ? 3.562 -4.027 15.209 1.00 98.38 107 PRO A N 1
ATOM 810 C CA . PRO A 1 107 ? 3.633 -4.375 16.631 1.00 98.38 107 PRO A CA 1
ATOM 811 C C . PRO A 1 107 ? 2.333 -4.962 17.202 1.00 98.38 107 PRO A C 1
ATOM 813 O O . PRO A 1 107 ? 2.379 -5.831 18.069 1.00 98.38 107 PRO A O 1
ATOM 816 N N . ILE A 1 108 ? 1.169 -4.517 16.714 1.00 98.12 108 ILE A N 1
ATOM 817 C CA . ILE A 1 108 ? -0.130 -5.074 17.125 1.00 98.12 108 ILE A CA 1
ATOM 818 C C . ILE A 1 108 ? -0.270 -6.507 16.594 1.00 98.12 108 ILE A C 1
ATOM 820 O O . ILE A 1 108 ? -0.697 -7.392 17.331 1.00 98.12 108 ILE A O 1
ATOM 824 N N . ALA A 1 109 ? 0.163 -6.762 15.357 1.00 98.50 109 ALA A N 1
ATOM 825 C CA . ALA A 1 109 ? 0.197 -8.102 14.781 1.00 98.50 109 ALA A CA 1
ATOM 826 C C . ALA A 1 109 ? 1.155 -9.044 15.501 1.00 98.50 109 ALA A C 1
ATOM 828 O O . ALA A 1 109 ? 0.815 -10.200 15.729 1.00 98.50 109 ALA A O 1
ATOM 829 N N . GLU A 1 110 ? 2.325 -8.563 15.909 1.00 98.56 110 GLU A N 1
ATOM 830 C CA . GLU A 1 110 ? 3.277 -9.363 16.682 1.00 98.56 110 GLU A CA 1
ATOM 831 C C . GLU A 1 110 ? 2.726 -9.753 18.061 1.00 98.56 110 GLU A C 1
ATOM 833 O O . GLU A 1 110 ? 3.044 -10.833 18.556 1.00 98.56 110 GLU A O 1
ATOM 838 N N . ALA A 1 111 ? 1.878 -8.911 18.660 1.00 98.12 111 ALA A N 1
ATOM 839 C CA . ALA A 1 111 ? 1.266 -9.172 19.960 1.00 98.12 111 ALA A CA 1
ATOM 840 C C . ALA A 1 111 ? -0.025 -10.012 19.884 1.00 98.12 111 ALA A C 1
ATOM 842 O O . ALA A 1 111 ? -0.245 -10.868 20.741 1.00 98.12 111 ALA A O 1
ATOM 843 N N . HIS A 1 112 ? -0.874 -9.780 18.878 1.00 98.50 112 HIS A N 1
ATOM 844 C CA . HIS A 1 112 ? -2.251 -10.299 18.842 1.00 98.50 112 HIS A CA 1
ATOM 845 C C . HIS A 1 112 ? -2.639 -10.989 17.527 1.00 98.50 112 HIS A C 1
ATOM 847 O O . HIS A 1 112 ? -3.711 -11.591 17.452 1.00 98.50 112 HIS A O 1
ATOM 853 N N . GLY A 1 113 ? -1.807 -10.898 16.491 1.00 98.44 113 GLY A N 1
ATOM 854 C CA . GLY A 1 113 ? -2.069 -11.440 15.161 1.00 98.44 113 GLY A CA 1
ATOM 855 C C . GLY A 1 113 ? -1.650 -12.901 15.001 1.00 98.44 113 GLY A C 1
ATOM 856 O O . GLY A 1 113 ? -0.898 -13.465 15.800 1.00 98.44 113 GLY A O 1
ATOM 857 N N . ARG A 1 114 ? -2.125 -13.533 13.929 1.00 98.69 114 ARG A N 1
ATOM 858 C CA . ARG A 1 114 ? -1.669 -14.852 13.475 1.00 98.69 114 ARG A CA 1
ATOM 859 C C . ARG A 1 114 ? -0.362 -14.736 12.672 1.00 98.69 114 ARG A C 1
ATOM 861 O O . ARG A 1 114 ? 0.025 -13.641 12.258 1.00 98.69 114 ARG A O 1
ATOM 868 N N . PRO A 1 115 ? 0.339 -15.856 12.403 1.00 98.69 115 PRO A N 1
ATOM 869 C CA . PRO A 1 115 ? 1.584 -15.835 11.631 1.00 98.69 115 PRO A CA 1
ATOM 870 C C . PRO A 1 115 ? 1.467 -15.217 10.228 1.00 98.69 115 PRO A C 1
ATOM 872 O O . PRO A 1 115 ? 2.445 -14.649 9.734 1.00 98.69 115 PRO A O 1
ATOM 875 N N . GLU A 1 116 ? 0.309 -15.338 9.576 1.00 98.75 116 GLU A N 1
ATOM 876 C CA . GLU A 1 116 ? 0.006 -14.669 8.310 1.00 98.75 116 GLU A CA 1
ATOM 877 C C . GLU A 1 116 ? -0.081 -13.144 8.468 1.00 98.75 116 GLU A C 1
ATOM 879 O O . GLU A 1 116 ? 0.554 -12.432 7.696 1.00 98.75 116 GLU A O 1
ATOM 884 N N . ASP A 1 117 ? -0.740 -12.640 9.516 1.00 98.81 117 ASP A N 1
ATOM 885 C CA . ASP A 1 117 ? -0.885 -11.201 9.773 1.00 98.81 117 ASP A CA 1
ATOM 886 C C . ASP A 1 117 ? 0.485 -10.557 10.062 1.00 98.81 117 ASP A C 1
ATOM 888 O O . ASP A 1 117 ? 0.828 -9.511 9.512 1.00 98.81 117 ASP A O 1
ATOM 892 N N . ILE A 1 118 ? 1.328 -11.222 10.863 1.00 98.81 118 ILE A N 1
ATOM 893 C CA . ILE A 1 118 ? 2.695 -10.755 11.158 1.00 98.81 118 ILE A CA 1
ATOM 894 C C . ILE A 1 118 ? 3.523 -10.657 9.873 1.00 98.81 118 ILE A C 1
ATOM 896 O O . ILE A 1 118 ? 4.245 -9.682 9.660 1.00 98.81 118 ILE A O 1
ATOM 900 N N . ALA A 1 119 ? 3.453 -11.679 9.016 1.00 98.81 119 ALA A N 1
ATOM 901 C CA . ALA A 1 119 ? 4.178 -11.681 7.751 1.00 98.81 119 ALA A CA 1
ATOM 902 C C . ALA A 1 119 ? 3.645 -10.606 6.794 1.00 98.81 119 ALA A C 1
ATOM 904 O O . ALA A 1 119 ? 4.440 -9.932 6.142 1.00 98.81 119 ALA A O 1
ATOM 905 N N . PHE A 1 120 ? 2.327 -10.411 6.758 1.00 98.81 120 PHE A N 1
ATOM 906 C CA . PHE A 1 120 ? 1.678 -9.393 5.946 1.00 98.81 120 PHE A CA 1
ATOM 907 C C . PHE A 1 120 ? 2.134 -7.990 6.351 1.00 98.81 120 PHE A C 1
ATOM 909 O O . PHE A 1 120 ? 2.644 -7.249 5.516 1.00 98.81 120 PHE A O 1
ATOM 916 N N . PHE A 1 121 ? 2.041 -7.634 7.636 1.00 98.69 121 PHE A N 1
ATOM 917 C CA . PHE A 1 121 ? 2.396 -6.287 8.088 1.00 98.69 121 PHE A CA 1
ATOM 918 C C . PHE A 1 121 ? 3.897 -5.986 8.005 1.00 98.69 121 PHE A C 1
ATOM 920 O O . PHE A 1 121 ? 4.267 -4.819 7.875 1.00 98.69 121 PHE A O 1
ATOM 927 N N . LYS A 1 122 ? 4.770 -7.007 8.006 1.00 98.50 122 LYS A N 1
ATOM 928 C CA . LYS A 1 122 ? 6.198 -6.827 7.685 1.00 98.50 122 LYS A CA 1
ATOM 929 C C . LYS A 1 122 ? 6.386 -6.332 6.253 1.00 98.50 122 LYS A C 1
ATOM 931 O O . LYS A 1 122 ? 7.027 -5.301 6.065 1.00 98.50 122 LYS A O 1
ATOM 936 N N . LEU A 1 123 ? 5.759 -7.002 5.285 1.00 98.25 123 LEU A N 1
ATOM 937 C CA . LEU A 1 123 ? 5.822 -6.612 3.873 1.00 98.25 123 LEU A CA 1
ATOM 938 C C . LEU A 1 123 ? 5.093 -5.301 3.596 1.00 98.25 123 LEU A C 1
ATOM 940 O O . LEU A 1 123 ? 5.608 -4.439 2.889 1.00 98.25 123 LEU A O 1
ATOM 944 N N . TYR A 1 124 ? 3.913 -5.118 4.191 1.00 98.00 124 TYR A N 1
ATOM 945 C CA . TYR A 1 124 ? 3.141 -3.892 4.038 1.00 98.00 124 TYR A CA 1
ATOM 946 C C . TYR A 1 124 ? 3.934 -2.683 4.534 1.00 98.00 124 TYR A C 1
ATOM 948 O O . TYR A 1 124 ? 3.999 -1.673 3.849 1.00 98.00 124 TYR A O 1
ATOM 956 N N . ARG A 1 125 ? 4.616 -2.792 5.682 1.00 96.81 125 ARG A N 1
ATOM 957 C CA . ARG A 1 125 ? 5.508 -1.736 6.180 1.00 96.81 125 ARG A CA 1
ATOM 958 C C . ARG A 1 125 ? 6.648 -1.425 5.206 1.00 96.81 125 ARG A C 1
ATOM 960 O O . ARG A 1 125 ? 6.992 -0.261 5.057 1.00 96.81 125 ARG A O 1
ATOM 967 N N . GLU A 1 126 ? 7.241 -2.438 4.582 1.00 95.94 126 GLU A N 1
ATOM 968 C CA . GLU A 1 126 ? 8.365 -2.274 3.646 1.00 95.94 126 GLU A CA 1
ATOM 969 C C . GLU A 1 126 ? 7.960 -1.595 2.333 1.00 95.94 126 GLU A C 1
ATOM 971 O O . GLU A 1 126 ? 8.796 -0.964 1.693 1.00 95.94 126 GLU A O 1
ATOM 976 N N . LEU A 1 127 ? 6.680 -1.653 1.955 1.00 95.69 127 LEU A N 1
ATOM 977 C CA . LEU A 1 127 ? 6.160 -0.942 0.785 1.00 95.69 127 LEU A CA 1
ATOM 978 C C . LEU A 1 127 ? 6.205 0.587 0.953 1.00 95.69 127 LEU A C 1
ATOM 980 O O . LEU A 1 127 ? 6.299 1.312 -0.040 1.00 95.69 127 LEU A O 1
ATOM 984 N N . TRP A 1 128 ? 6.153 1.079 2.194 1.00 94.88 128 TRP A N 1
ATOM 985 C CA . TRP A 1 128 ? 5.933 2.488 2.514 1.00 94.88 128 TRP A CA 1
ATOM 986 C C . TRP A 1 128 ? 7.161 3.156 3.148 1.00 94.88 128 TRP A C 1
ATOM 988 O O . TRP A 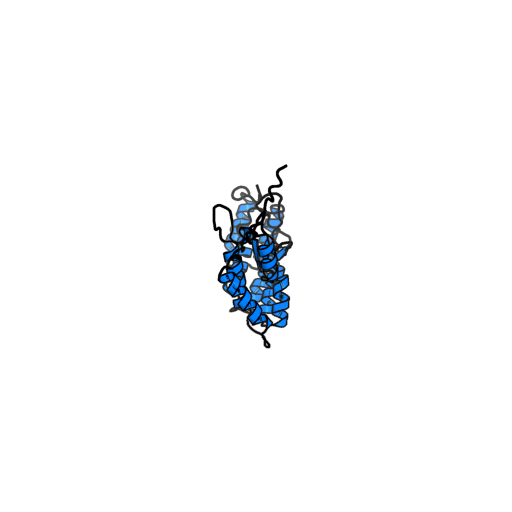1 128 ? 7.739 2.676 4.121 1.00 94.88 128 TRP A O 1
ATOM 998 N N . GLY A 1 129 ? 7.531 4.317 2.614 1.00 91.00 129 GLY A N 1
ATOM 999 C CA . GLY A 1 129 ? 8.586 5.188 3.115 1.00 91.00 129 GLY A CA 1
ATOM 1000 C C . GLY A 1 129 ? 8.076 6.277 4.064 1.00 91.00 129 GLY A C 1
ATOM 1001 O O . GLY A 1 129 ? 7.106 6.117 4.817 1.00 91.00 129 GLY A O 1
ATOM 1002 N N . GLU A 1 130 ? 8.756 7.423 4.054 1.00 86.50 130 GLU A N 1
ATOM 1003 C CA . GLU A 1 130 ? 8.327 8.599 4.814 1.00 86.50 130 GLU A CA 1
ATOM 1004 C C . GLU A 1 130 ? 6.935 9.060 4.373 1.00 86.50 130 GLU A C 1
ATOM 1006 O O . GLU A 1 130 ? 6.586 8.966 3.200 1.00 86.50 130 GLU A O 1
ATOM 1011 N N . LYS A 1 131 ? 6.124 9.534 5.331 1.00 86.56 131 LYS A N 1
ATOM 1012 C CA . LYS A 1 131 ? 4.734 9.974 5.098 1.00 86.56 131 LYS A CA 1
ATOM 1013 C C . LYS A 1 131 ? 3.849 8.963 4.341 1.00 86.56 131 LYS A C 1
ATOM 1015 O O . LYS A 1 131 ? 2.885 9.368 3.711 1.00 86.56 131 LYS A O 1
ATOM 1020 N N . LEU A 1 132 ? 4.177 7.668 4.413 1.00 90.38 132 LEU A N 1
ATOM 1021 C CA . LEU A 1 132 ? 3.501 6.599 3.668 1.00 90.38 132 LEU A CA 1
ATOM 1022 C C . LEU A 1 132 ? 3.543 6.800 2.147 1.00 90.38 132 LEU A C 1
ATOM 1024 O O . LEU A 1 132 ? 2.632 6.434 1.416 1.00 90.38 132 LEU A O 1
ATOM 1028 N N . PHE A 1 133 ? 4.652 7.343 1.652 1.00 91.06 133 PHE A N 1
ATOM 1029 C CA . PHE A 1 133 ? 4.939 7.389 0.228 1.00 91.06 133 PHE A CA 1
ATOM 1030 C C . PHE A 1 133 ? 5.540 6.052 -0.241 1.00 91.06 133 PHE A C 1
ATOM 1032 O O . PHE A 1 133 ? 6.460 5.576 0.429 1.00 91.06 133 PHE A O 1
ATOM 1039 N N . PRO A 1 134 ? 5.090 5.412 -1.340 1.00 93.94 134 PRO A N 1
ATOM 1040 C CA . PRO A 1 134 ? 5.656 4.131 -1.764 1.00 93.94 134 PRO A CA 1
ATOM 1041 C C . PRO A 1 134 ? 7.169 4.214 -1.994 1.00 93.94 134 PRO A C 1
ATOM 1043 O O . PRO A 1 134 ? 7.646 5.140 -2.649 1.00 93.94 134 PRO A O 1
ATOM 1046 N N . ILE A 1 135 ? 7.939 3.236 -1.505 1.00 95.62 135 ILE A N 1
ATOM 1047 C CA . ILE A 1 135 ? 9.414 3.310 -1.532 1.00 95.62 135 ILE A CA 1
ATOM 1048 C C . ILE A 1 135 ? 10.014 3.282 -2.944 1.00 95.62 135 ILE A C 1
ATOM 1050 O O . ILE A 1 135 ? 11.140 3.742 -3.143 1.00 95.62 135 ILE A O 1
ATOM 1054 N N . TYR A 1 136 ? 9.275 2.748 -3.918 1.00 94.69 136 TYR A N 1
ATOM 1055 C CA . TYR A 1 136 ? 9.665 2.705 -5.329 1.00 94.69 136 TYR A CA 1
ATOM 1056 C C . TYR A 1 136 ? 9.323 4.002 -6.075 1.00 94.69 136 TYR A C 1
ATOM 1058 O O . TYR A 1 136 ? 9.635 4.130 -7.259 1.00 94.69 136 TYR A O 1
ATOM 1066 N N . LEU A 1 137 ? 8.708 4.972 -5.397 1.00 93.75 137 LEU A N 1
ATOM 1067 C CA . LEU A 1 137 ? 8.460 6.308 -5.913 1.00 93.75 137 LEU A CA 1
ATOM 1068 C C . LEU A 1 137 ? 9.370 7.325 -5.218 1.00 93.75 137 LEU A C 1
ATOM 1070 O O . LEU A 1 137 ? 9.803 7.147 -4.080 1.00 93.75 137 LEU A O 1
ATOM 1074 N N . LYS A 1 138 ? 9.640 8.432 -5.905 1.00 91.88 138 LYS A N 1
ATOM 1075 C CA . LYS A 1 138 ? 10.304 9.606 -5.343 1.00 91.88 138 LYS A CA 1
ATOM 1076 C C . LYS A 1 138 ? 9.429 10.839 -5.578 1.00 91.88 138 LYS A C 1
ATOM 1078 O O . LYS A 1 138 ? 9.041 11.086 -6.726 1.00 91.88 138 LYS A O 1
ATOM 1083 N N . PRO A 1 139 ? 9.131 11.620 -4.527 1.00 88.81 139 PRO A N 1
ATOM 1084 C CA . PRO A 1 139 ? 8.384 12.855 -4.686 1.00 88.81 139 PRO A CA 1
ATOM 1085 C C . PRO A 1 139 ? 9.188 13.850 -5.528 1.00 88.81 139 PRO A C 1
ATOM 1087 O O . PRO A 1 139 ? 10.417 13.933 -5.432 1.00 88.81 139 PRO A O 1
ATOM 1090 N N . LEU A 1 140 ? 8.480 14.610 -6.356 1.00 85.69 140 LEU A N 1
ATOM 1091 C CA . LEU A 1 140 ? 9.020 15.722 -7.128 1.00 85.69 140 LEU A CA 1
ATOM 1092 C C . LEU A 1 140 ? 8.363 17.023 -6.653 1.00 85.69 140 LEU A C 1
ATOM 1094 O O . LEU A 1 140 ? 7.365 16.999 -5.944 1.00 85.69 140 LEU A O 1
ATOM 1098 N N . ALA A 1 141 ? 8.899 18.173 -7.069 1.00 83.06 141 ALA A N 1
ATOM 1099 C CA . ALA A 1 141 ? 8.267 19.473 -6.804 1.00 83.06 141 ALA A CA 1
ATOM 1100 C C . ALA A 1 141 ? 6.916 19.657 -7.534 1.00 83.06 141 ALA A C 1
ATOM 1102 O O . ALA A 1 141 ? 6.225 20.646 -7.324 1.00 83.06 141 ALA A O 1
ATOM 1103 N N . GLN A 1 142 ? 6.569 18.722 -8.417 1.00 75.69 142 GLN A N 1
ATOM 1104 C CA . GLN A 1 142 ? 5.347 18.689 -9.212 1.00 75.69 142 GLN A CA 1
ATOM 1105 C C . GLN A 1 142 ? 4.470 17.499 -8.781 1.00 75.69 142 GLN A C 1
ATOM 1107 O O . GLN A 1 142 ? 5.004 16.548 -8.206 1.00 75.69 142 GLN A O 1
ATOM 1112 N N . PRO A 1 143 ? 3.156 17.511 -9.082 1.00 74.69 143 PRO A N 1
ATOM 1113 C CA . PRO A 1 143 ? 2.197 16.565 -8.499 1.00 74.69 143 PRO A CA 1
ATOM 1114 C C . PRO A 1 143 ? 2.474 15.093 -8.824 1.00 74.69 143 PRO A C 1
ATOM 1116 O O . PRO A 1 143 ? 2.130 14.211 -8.043 1.00 74.69 143 PRO A O 1
ATOM 1119 N N . THR A 1 144 ? 3.087 14.821 -9.978 1.00 83.94 144 THR A N 1
ATOM 1120 C CA . THR A 1 144 ? 3.393 13.458 -10.420 1.00 83.94 144 THR A CA 1
ATOM 1121 C C . THR A 1 144 ? 4.767 13.037 -9.901 1.00 83.94 144 THR A C 1
ATOM 1123 O O . THR A 1 144 ? 5.774 13.618 -10.324 1.00 83.94 144 THR A O 1
ATOM 1126 N N . PRO A 1 145 ? 4.853 12.024 -9.023 1.00 89.94 145 PRO A N 1
ATOM 1127 C CA . PRO A 1 145 ? 6.136 11.491 -8.602 1.00 89.94 145 PRO A CA 1
ATOM 1128 C C . PRO A 1 145 ? 6.772 10.641 -9.690 1.00 89.94 145 PRO A C 1
ATOM 1130 O O . PRO A 1 145 ? 6.100 10.166 -10.606 1.00 89.94 145 PRO A O 1
ATOM 1133 N N . CYS A 1 146 ? 8.072 10.407 -9.554 1.00 92.88 146 CYS A N 1
ATOM 1134 C CA . CYS A 1 146 ? 8.800 9.527 -10.453 1.00 92.88 146 CYS A CA 1
ATOM 1135 C C . CYS A 1 146 ? 9.035 8.147 -9.850 1.00 92.88 146 CYS A C 1
ATOM 1137 O O . CYS A 1 146 ? 9.140 7.993 -8.635 1.00 92.88 146 CYS A O 1
ATOM 1139 N N . VAL A 1 147 ? 9.144 7.146 -10.717 1.00 94.50 147 VAL A N 1
ATOM 1140 C CA . VAL A 1 147 ? 9.464 5.763 -10.369 1.00 94.50 147 VAL A CA 1
ATOM 1141 C C . VAL A 1 147 ? 10.982 5.564 -10.329 1.00 94.50 147 VAL A C 1
ATOM 1143 O O . VAL A 1 147 ? 11.704 5.967 -11.248 1.00 94.50 147 VAL A O 1
ATOM 1146 N N . ARG A 1 148 ? 11.462 4.911 -9.270 1.00 94.38 148 ARG A N 1
ATOM 1147 C CA . ARG A 1 148 ? 12.871 4.603 -8.983 1.00 94.38 148 ARG A CA 1
ATOM 1148 C C . ARG A 1 148 ? 13.334 3.317 -9.674 1.00 94.38 148 ARG A C 1
ATOM 1150 O O . ARG A 1 148 ? 13.610 2.308 -9.027 1.00 94.38 148 ARG A O 1
ATOM 1157 N N . PHE A 1 149 ? 13.389 3.350 -11.002 1.00 94.12 149 PHE A N 1
ATOM 1158 C CA . PHE A 1 149 ? 13.884 2.223 -11.796 1.00 94.12 149 PHE A CA 1
ATOM 1159 C C . PHE A 1 149 ? 15.393 2.011 -11.646 1.00 94.12 149 PHE A C 1
ATOM 1161 O O . PHE A 1 149 ? 16.153 2.964 -11.492 1.00 94.12 149 PHE A O 1
ATOM 1168 N N . GLY A 1 150 ? 15.828 0.757 -11.772 1.00 90.31 150 GLY A N 1
ATOM 1169 C CA . GLY A 1 150 ? 17.245 0.372 -11.810 1.00 90.31 150 GLY A CA 1
ATOM 1170 C C . GLY A 1 150 ? 17.886 0.203 -10.431 1.00 90.31 150 GLY A C 1
ATOM 1171 O O . GLY A 1 150 ? 19.027 -0.247 -10.335 1.00 90.31 150 GLY A O 1
ATOM 1172 N N . GLU A 1 151 ? 17.139 0.498 -9.367 1.00 93.38 151 GLU A N 1
ATOM 1173 C CA . GLU A 1 151 ? 17.566 0.319 -7.978 1.00 93.38 151 GLU A CA 1
ATOM 1174 C C . GLU A 1 151 ? 17.256 -1.089 -7.433 1.00 93.38 151 GLU A C 1
ATOM 1176 O O . GLU A 1 151 ? 17.657 -1.423 -6.323 1.00 93.38 151 GLU A O 1
ATOM 1181 N N . GLY A 1 152 ? 16.542 -1.929 -8.195 1.00 91.50 152 GLY A N 1
ATOM 1182 C CA . GLY A 1 152 ? 16.163 -3.288 -7.789 1.00 91.50 152 GLY A CA 1
ATOM 1183 C C . GLY A 1 152 ? 14.991 -3.367 -6.802 1.00 91.50 152 GLY A C 1
ATOM 1184 O O . GLY A 1 152 ? 14.593 -4.470 -6.434 1.00 91.50 152 GLY A O 1
ATOM 1185 N N . ILE A 1 153 ? 14.402 -2.223 -6.435 1.00 93.94 153 ILE A N 1
ATOM 1186 C CA . ILE A 1 153 ? 13.308 -2.119 -5.459 1.00 93.94 153 ILE A CA 1
ATOM 1187 C C . ILE A 1 153 ? 12.055 -2.864 -5.939 1.00 93.94 153 ILE A C 1
ATOM 1189 O O . ILE A 1 153 ? 11.495 -3.672 -5.200 1.00 93.94 153 ILE A O 1
ATOM 1193 N N . ILE A 1 154 ? 11.607 -2.617 -7.177 1.00 94.31 154 ILE A N 1
ATOM 1194 C CA . ILE A 1 154 ? 10.374 -3.219 -7.714 1.00 94.31 154 ILE A CA 1
ATOM 1195 C C . ILE A 1 154 ? 10.503 -4.749 -7.818 1.00 94.31 154 ILE A C 1
ATOM 1197 O O . ILE A 1 154 ? 9.628 -5.442 -7.290 1.00 94.31 154 ILE A O 1
ATOM 1201 N N . PRO A 1 155 ? 11.580 -5.316 -8.412 1.00 94.12 155 PRO A N 1
ATOM 1202 C CA . PRO A 1 155 ? 11.764 -6.764 -8.444 1.00 94.12 155 PRO A CA 1
ATOM 1203 C C . PRO A 1 155 ? 11.810 -7.433 -7.066 1.00 94.12 155 PRO A C 1
ATOM 1205 O O . PRO A 1 155 ? 11.344 -8.566 -6.951 1.00 94.12 155 PRO A O 1
ATOM 1208 N N . GLU A 1 156 ? 12.376 -6.774 -6.051 1.00 95.50 156 GLU A N 1
ATOM 1209 C CA . GLU A 1 156 ? 12.452 -7.294 -4.679 1.00 95.50 156 GLU A CA 1
ATOM 1210 C C . GLU A 1 156 ? 11.083 -7.281 -3.988 1.00 95.50 156 GLU A C 1
ATOM 1212 O O . GLU A 1 156 ? 10.646 -8.308 -3.465 1.00 95.50 156 GLU A O 1
ATOM 1217 N N . LEU A 1 157 ? 10.355 -6.159 -4.058 1.00 97.00 157 LEU A N 1
ATOM 1218 C CA . LEU A 1 157 ? 8.983 -6.076 -3.548 1.00 97.00 157 LEU A CA 1
ATOM 1219 C C . LEU A 1 157 ? 8.097 -7.143 -4.198 1.00 97.00 157 LEU A C 1
ATOM 1221 O O . LEU A 1 157 ? 7.374 -7.860 -3.505 1.00 97.00 157 LEU A O 1
ATOM 1225 N N . TYR A 1 158 ? 8.191 -7.294 -5.519 1.00 97.62 158 TYR A N 1
ATOM 1226 C CA . TYR A 1 158 ? 7.425 -8.289 -6.262 1.00 97.62 158 TYR A CA 1
ATOM 1227 C C . TYR A 1 158 ? 7.739 -9.719 -5.796 1.00 97.62 158 TYR A C 1
ATOM 1229 O O . TYR A 1 158 ? 6.820 -10.511 -5.574 1.00 97.62 158 TYR A O 1
ATOM 1237 N N . GLU A 1 159 ? 9.019 -10.044 -5.568 1.00 97.50 159 GLU A N 1
ATOM 1238 C CA . GLU A 1 159 ? 9.442 -11.351 -5.045 1.00 97.50 159 GLU A CA 1
ATOM 1239 C C . GLU A 1 159 ? 8.798 -11.662 -3.696 1.00 97.50 159 GLU A C 1
ATOM 1241 O O . GLU A 1 159 ? 8.264 -12.757 -3.477 1.00 97.50 159 GLU A O 1
ATOM 1246 N N . ASN A 1 160 ? 8.839 -10.678 -2.800 1.00 98.19 160 ASN A N 1
ATOM 1247 C CA . ASN A 1 160 ? 8.376 -10.813 -1.432 1.00 98.19 160 ASN A CA 1
ATOM 1248 C C . ASN A 1 160 ? 6.856 -10.998 -1.378 1.00 98.19 160 ASN A C 1
ATOM 1250 O O . ASN A 1 160 ? 6.370 -11.913 -0.704 1.00 98.19 160 ASN A O 1
ATOM 1254 N N . TRP A 1 161 ? 6.100 -10.216 -2.155 1.00 98.50 161 TRP A N 1
ATOM 1255 C CA . TRP A 1 161 ? 4.647 -10.365 -2.256 1.00 98.50 161 TRP A CA 1
ATOM 1256 C C . TRP A 1 161 ? 4.236 -11.680 -2.934 1.00 98.50 161 TRP A C 1
ATOM 1258 O O . TRP A 1 161 ? 3.314 -12.345 -2.455 1.00 98.50 161 TRP A O 1
ATOM 1268 N N . LEU A 1 162 ? 4.956 -12.144 -3.965 1.00 98.31 162 LEU A N 1
ATOM 1269 C CA . LEU A 1 162 ? 4.755 -13.490 -4.523 1.00 98.31 162 LEU A CA 1
ATOM 1270 C C . LEU A 1 162 ? 5.068 -14.595 -3.506 1.00 98.31 162 LEU A C 1
ATOM 1272 O O . LEU A 1 162 ? 4.402 -15.633 -3.471 1.00 98.31 162 LEU A O 1
ATOM 1276 N N . GLY A 1 163 ? 6.115 -14.421 -2.699 1.00 98.44 163 GLY A N 1
ATOM 1277 C CA . GLY A 1 163 ? 6.457 -15.323 -1.602 1.00 98.44 163 GLY A CA 1
ATOM 1278 C C . GLY A 1 163 ? 5.328 -15.421 -0.580 1.00 98.44 163 GLY A C 1
ATOM 1279 O O . GLY A 1 163 ? 4.917 -16.526 -0.218 1.00 98.44 163 GLY A O 1
ATOM 1280 N N . TYR A 1 164 ? 4.773 -14.276 -0.183 1.00 98.75 164 TYR A N 1
ATOM 1281 C CA . TYR A 1 164 ? 3.628 -14.202 0.716 1.00 98.75 164 TYR A CA 1
ATOM 1282 C C . TYR A 1 164 ? 2.390 -14.883 0.127 1.00 98.75 164 TYR A C 1
ATOM 1284 O O . TYR A 1 164 ? 1.832 -15.773 0.767 1.00 98.75 164 TYR A O 1
ATOM 1292 N N . ALA A 1 165 ? 2.015 -14.548 -1.112 1.00 98.50 165 ALA A N 1
ATOM 1293 C CA . ALA A 1 165 ? 0.857 -15.127 -1.792 1.00 98.50 165 ALA A CA 1
ATOM 1294 C C . ALA A 1 165 ? 0.938 -16.660 -1.890 1.00 98.50 165 ALA A C 1
ATOM 1296 O O . ALA A 1 165 ? -0.062 -17.352 -1.723 1.00 98.50 165 ALA A O 1
ATOM 1297 N N . ARG A 1 166 ? 2.137 -17.212 -2.121 1.00 98.44 166 ARG A N 1
ATOM 1298 C CA . ARG A 1 166 ? 2.356 -18.668 -2.141 1.00 98.44 166 ARG A CA 1
ATOM 1299 C C . ARG A 1 166 ? 2.228 -19.299 -0.758 1.00 98.44 166 ARG A C 1
ATOM 1301 O O . ARG A 1 166 ? 1.696 -20.400 -0.640 1.00 98.44 166 ARG A O 1
ATOM 1308 N N . LYS A 1 167 ? 2.738 -18.629 0.278 1.00 98.69 167 LYS A N 1
ATOM 1309 C CA . LYS A 1 167 ? 2.748 -19.150 1.650 1.00 98.69 167 LYS A CA 1
ATOM 1310 C C . LYS A 1 167 ? 1.376 -19.054 2.324 1.00 98.69 167 LYS A C 1
ATOM 1312 O O . LYS A 1 167 ? 0.999 -19.970 3.051 1.00 98.69 167 LYS A O 1
ATOM 1317 N N . TYR A 1 168 ? 0.635 -17.980 2.065 1.00 98.62 168 TYR A N 1
ATOM 1318 C CA . TYR A 1 168 ? -0.658 -17.679 2.681 1.00 98.62 168 TYR A CA 1
ATOM 1319 C C . TYR A 1 168 ? -1.720 -17.348 1.616 1.00 98.62 168 TYR A C 1
ATOM 1321 O O . TYR A 1 168 ? -2.249 -16.240 1.589 1.00 98.62 168 TYR A O 1
ATOM 1329 N N . PRO A 1 169 ? -2.093 -18.304 0.746 1.00 98.25 169 PRO A N 1
ATOM 1330 C CA . PRO A 1 169 ? -2.887 -18.041 -0.463 1.00 98.25 169 PRO A CA 1
ATOM 1331 C C . PRO A 1 169 ? -4.334 -17.593 -0.219 1.00 98.25 169 PRO A C 1
ATOM 1333 O O . PRO A 1 169 ? -5.056 -17.333 -1.176 1.00 98.25 169 PRO A O 1
ATOM 1336 N N . LYS A 1 170 ? -4.781 -17.567 1.040 1.00 98.31 170 LYS A N 1
ATOM 1337 C CA . LYS A 1 170 ? -6.133 -17.154 1.433 1.00 98.31 170 LYS A CA 1
ATOM 1338 C C . LYS A 1 170 ? -6.156 -15.867 2.255 1.00 98.31 170 LYS A C 1
ATOM 1340 O O . LYS A 1 170 ? -7.241 -15.338 2.452 1.00 98.31 170 LYS A O 1
ATOM 1345 N N . ALA A 1 171 ? -5.003 -15.396 2.734 1.00 98.50 171 ALA A N 1
ATOM 1346 C CA . ALA A 1 171 ? -4.908 -14.230 3.603 1.00 98.50 171 ALA A CA 1
ATOM 1347 C C . ALA A 1 171 ? -4.558 -12.986 2.780 1.00 98.50 171 ALA A C 1
ATOM 1349 O O . ALA A 1 171 ? -3.622 -13.003 1.982 1.00 98.50 171 ALA A O 1
ATOM 1350 N N . TYR A 1 172 ? -5.296 -11.908 3.003 1.00 98.44 172 TYR A N 1
ATOM 1351 C CA . TYR A 1 172 ? -5.213 -10.604 2.355 1.00 98.44 172 TYR A CA 1
ATOM 1352 C C . TYR A 1 172 ? -5.281 -10.695 0.829 1.00 98.44 172 TYR A C 1
ATOM 1354 O O . TYR A 1 172 ? -4.636 -9.927 0.120 1.00 98.44 172 TYR A O 1
ATOM 1362 N N . THR A 1 173 ? -6.040 -11.671 0.316 1.00 97.62 173 THR A N 1
ATOM 1363 C CA . THR A 1 173 ? -5.957 -12.111 -1.084 1.00 97.62 173 THR A CA 1
ATOM 1364 C C . THR A 1 173 ? -6.131 -10.957 -2.065 1.00 97.62 173 THR A C 1
ATOM 1366 O O . THR A 1 173 ? -5.317 -10.801 -2.969 1.00 97.62 173 THR A O 1
ATOM 1369 N N . GLU A 1 174 ? -7.165 -10.135 -1.891 1.00 96.31 174 GLU A N 1
ATOM 1370 C CA . GLU A 1 174 ? -7.458 -9.038 -2.815 1.00 96.31 174 GLU A CA 1
ATOM 1371 C C . GLU A 1 174 ? -6.309 -8.031 -2.891 1.00 96.31 174 GLU A C 1
ATOM 1373 O O . GLU A 1 174 ? -5.779 -7.786 -3.977 1.00 96.31 174 GLU A O 1
ATOM 1378 N N . LEU A 1 175 ? -5.865 -7.531 -1.738 1.00 96.38 175 LEU A N 1
ATOM 1379 C CA . LEU A 1 175 ? -4.780 -6.563 -1.658 1.00 96.38 175 LEU A CA 1
ATOM 1380 C C . LEU A 1 175 ? -3.456 -7.141 -2.151 1.00 96.38 175 LEU A C 1
ATOM 1382 O O . LEU A 1 175 ? -2.786 -6.507 -2.952 1.00 96.38 175 LEU A O 1
ATOM 1386 N N . VAL A 1 176 ? -3.083 -8.347 -1.716 1.00 98.50 176 VAL A N 1
ATOM 1387 C CA . VAL A 1 176 ? -1.834 -8.996 -2.141 1.00 98.50 176 VAL A CA 1
ATOM 1388 C C . VAL A 1 176 ? -1.799 -9.120 -3.661 1.00 98.50 176 VAL A C 1
ATOM 1390 O O . VAL A 1 176 ? -0.800 -8.785 -4.293 1.00 98.50 176 VAL A O 1
ATOM 1393 N N . GLN A 1 177 ? -2.903 -9.566 -4.265 1.00 98.19 177 GLN A N 1
ATOM 1394 C CA . GLN A 1 177 ? -2.992 -9.684 -5.716 1.00 98.19 177 GLN A CA 1
ATOM 1395 C C . GLN A 1 177 ? -2.990 -8.316 -6.404 1.00 98.19 177 GLN A C 1
ATOM 1397 O O . GLN A 1 177 ? -2.411 -8.189 -7.481 1.00 98.19 177 GLN A O 1
ATOM 1402 N N . GLN A 1 178 ? -3.603 -7.294 -5.804 1.00 97.62 178 GLN A N 1
ATOM 1403 C CA . GLN A 1 178 ? -3.552 -5.929 -6.321 1.00 97.62 178 GLN A CA 1
ATOM 1404 C C . GLN A 1 178 ? -2.127 -5.365 -6.274 1.00 97.62 178 GLN A C 1
ATOM 1406 O O . GLN A 1 178 ? -1.629 -4.933 -7.305 1.00 97.62 178 GLN A O 1
ATOM 1411 N N . THR A 1 179 ? -1.419 -5.480 -5.149 1.00 97.56 179 THR A N 1
ATOM 1412 C CA . THR A 1 179 ? -0.031 -5.019 -5.011 1.00 97.56 179 THR A CA 1
ATOM 1413 C C . THR A 1 179 ? 0.903 -5.705 -6.009 1.00 97.56 179 THR A C 1
ATOM 1415 O O . THR A 1 179 ? 1.720 -5.042 -6.643 1.00 97.56 179 THR A O 1
ATOM 1418 N N . ILE A 1 180 ? 0.761 -7.019 -6.217 1.00 98.12 180 ILE A N 1
ATOM 1419 C CA . ILE A 1 180 ? 1.519 -7.756 -7.244 1.00 98.12 180 ILE A CA 1
ATOM 1420 C C . ILE A 1 180 ? 1.236 -7.177 -8.640 1.00 98.12 180 ILE A C 1
ATOM 1422 O O . ILE A 1 180 ? 2.174 -6.910 -9.392 1.00 98.12 180 ILE A O 1
ATOM 1426 N N . ARG A 1 181 ? -0.041 -6.941 -8.979 1.00 97.19 181 ARG A N 1
ATOM 1427 C CA . ARG A 1 181 ? -0.429 -6.338 -10.265 1.00 97.19 181 ARG A CA 1
ATOM 1428 C C . ARG A 1 181 ? 0.108 -4.919 -10.434 1.00 97.19 181 ARG A C 1
ATOM 1430 O O . ARG A 1 181 ? 0.553 -4.603 -11.531 1.00 97.19 181 ARG A O 1
ATOM 1437 N N . ASP A 1 182 ? 0.089 -4.097 -9.391 1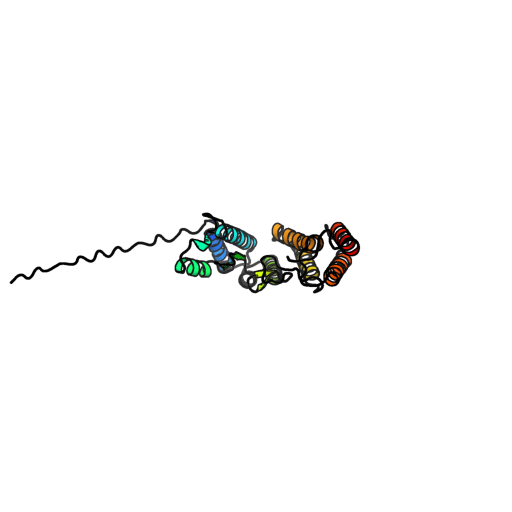.00 95.56 182 ASP A N 1
ATOM 1438 C CA . ASP A 1 182 ? 0.555 -2.705 -9.439 1.00 95.56 182 ASP A CA 1
ATOM 1439 C C . ASP A 1 182 ? 2.070 -2.620 -9.659 1.00 95.56 182 ASP A C 1
ATOM 1441 O O . ASP A 1 182 ? 2.555 -1.780 -10.423 1.00 95.56 182 ASP A O 1
ATOM 1445 N N . LEU A 1 183 ? 2.834 -3.532 -9.050 1.00 95.94 183 LEU A N 1
ATOM 1446 C CA . LEU A 1 183 ? 4.276 -3.644 -9.279 1.00 95.94 183 LEU A CA 1
ATOM 1447 C C . LEU A 1 183 ? 4.582 -4.076 -10.724 1.00 95.94 183 LEU A C 1
ATOM 1449 O O . LEU A 1 183 ? 5.463 -3.500 -11.360 1.00 95.94 183 LEU A O 1
ATOM 1453 N N . GLU A 1 184 ? 3.822 -5.023 -11.288 1.00 95.25 184 GLU A N 1
ATOM 1454 C CA . GLU A 1 184 ? 3.939 -5.380 -12.713 1.00 95.25 184 GLU A CA 1
ATOM 1455 C C . GLU A 1 184 ? 3.510 -4.242 -13.639 1.00 95.25 184 GLU A C 1
ATOM 1457 O O . GLU A 1 184 ? 4.089 -4.038 -14.706 1.00 95.25 184 GLU A O 1
ATOM 1462 N N . GLU A 1 185 ? 2.457 -3.518 -13.267 1.00 93.50 185 GLU A N 1
ATOM 1463 C CA . GLU A 1 185 ? 1.959 -2.390 -14.036 1.00 93.50 185 GLU A CA 1
ATOM 1464 C C . GLU A 1 185 ? 2.972 -1.256 -14.061 1.00 93.50 185 GLU A C 1
ATOM 1466 O O . GLU A 1 185 ? 3.176 -0.668 -15.118 1.00 93.50 185 GLU A O 1
ATOM 1471 N N . THR A 1 186 ? 3.691 -1.025 -12.965 1.00 92.62 186 THR A N 1
ATOM 1472 C CA . THR A 1 186 ? 4.778 -0.043 -12.905 1.00 92.62 186 THR A CA 1
ATOM 1473 C C . THR A 1 186 ? 5.833 -0.303 -13.993 1.00 92.62 186 THR A C 1
ATOM 1475 O O . THR A 1 186 ? 6.262 0.635 -14.663 1.00 92.62 186 THR A O 1
ATOM 1478 N N . GLU A 1 187 ? 6.174 -1.564 -14.276 1.00 90.19 187 GLU A N 1
ATOM 1479 C CA . GLU A 1 187 ? 7.124 -1.942 -15.340 1.00 90.19 187 GLU A CA 1
ATOM 1480 C C . GLU A 1 187 ? 6.599 -1.694 -16.770 1.00 90.19 187 GLU A C 1
ATOM 1482 O O . GLU A 1 187 ? 7.381 -1.564 -17.716 1.00 90.19 187 GLU A O 1
ATOM 1487 N N . VAL A 1 188 ? 5.278 -1.617 -16.965 1.00 90.12 188 VAL A N 1
ATOM 1488 C CA . VAL A 1 188 ? 4.638 -1.414 -18.282 1.00 90.12 188 VAL A CA 1
ATOM 1489 C C . VAL A 1 188 ? 4.236 0.048 -18.499 1.00 90.12 188 VAL A C 1
ATOM 1491 O O . VAL A 1 188 ? 4.440 0.620 -19.578 1.00 90.12 188 VAL A O 1
ATOM 1494 N N . GLU A 1 189 ? 3.645 0.644 -17.472 1.00 82.75 189 GLU A N 1
ATOM 1495 C CA . GLU A 1 189 ? 2.975 1.941 -17.462 1.00 82.75 189 GLU A CA 1
ATOM 1496 C C . GLU A 1 189 ? 3.776 3.039 -16.762 1.00 82.75 189 GLU A C 1
ATOM 1498 O O . GLU A 1 189 ? 3.372 4.196 -16.813 1.00 82.75 189 GLU A O 1
ATOM 1503 N N . GLY A 1 190 ? 4.951 2.736 -16.198 1.00 66.06 190 GLY A N 1
ATOM 1504 C CA . GLY A 1 190 ? 5.885 3.744 -15.701 1.00 66.06 190 GLY A CA 1
ATOM 1505 C C . GLY A 1 190 ? 6.248 4.753 -16.796 1.00 66.06 190 GLY A C 1
ATOM 1506 O O . GLY A 1 190 ? 7.064 4.481 -17.682 1.00 66.06 190 GLY A O 1
ATOM 1507 N N . VAL A 1 191 ? 5.594 5.916 -16.760 1.00 72.12 191 VAL A N 1
ATOM 1508 C CA . VAL A 1 191 ? 5.766 7.027 -17.714 1.00 72.12 191 VAL A CA 1
ATOM 1509 C C . VAL A 1 191 ? 6.605 8.165 -17.145 1.00 72.12 191 VAL A C 1
ATOM 1511 O O . VAL A 1 191 ? 7.084 8.996 -17.898 1.00 72.12 191 VAL A O 1
ATOM 1514 N N . CYS A 1 192 ? 6.847 8.193 -15.838 1.00 89.62 192 CYS A N 1
ATOM 1515 C CA . CYS A 1 192 ? 7.714 9.171 -15.192 1.00 89.62 192 CYS A CA 1
ATOM 1516 C C . CYS A 1 192 ? 8.803 8.412 -14.430 1.00 89.62 192 CYS A C 1
ATOM 1518 O O . CYS A 1 192 ? 8.549 7.850 -13.369 1.00 89.62 192 CYS A O 1
ATOM 1520 N N . ALA A 1 193 ? 10.002 8.338 -15.009 1.00 92.56 193 ALA A N 1
ATOM 1521 C CA . ALA A 1 193 ? 11.164 7.704 -14.390 1.00 92.56 193 ALA A CA 1
ATOM 1522 C C . ALA A 1 193 ? 12.021 8.762 -13.686 1.00 92.56 193 ALA A C 1
ATOM 1524 O O . ALA A 1 193 ? 12.155 9.882 -14.177 1.00 92.56 193 ALA A O 1
ATOM 1525 N N . CYS A 1 194 ? 12.587 8.423 -12.526 1.00 92.56 194 CYS A N 1
ATOM 1526 C CA . CYS A 1 194 ? 13.465 9.339 -11.790 1.00 92.56 194 CYS A CA 1
ATOM 1527 C C . CYS A 1 194 ? 14.834 9.519 -12.443 1.00 92.56 194 CYS A C 1
ATOM 1529 O O . CYS A 1 194 ? 15.547 10.471 -12.129 1.00 92.56 194 CYS A O 1
ATOM 1531 N N . ASP A 1 195 ? 15.191 8.577 -13.303 1.00 90.75 195 ASP A N 1
ATOM 1532 C CA . ASP A 1 195 ? 16.479 8.472 -13.958 1.00 90.75 195 ASP 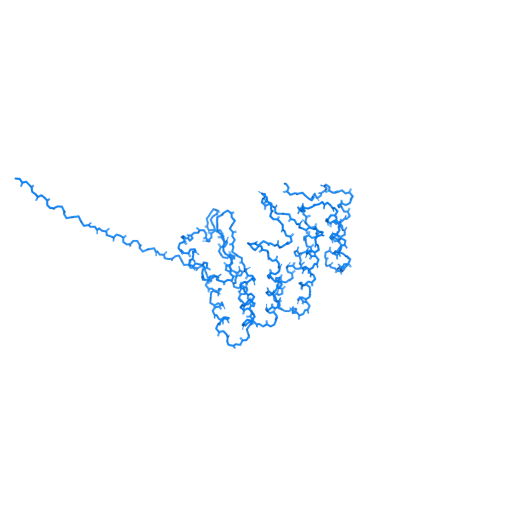A CA 1
ATOM 1533 C C . ASP A 1 195 ? 16.269 8.223 -15.460 1.00 90.75 195 ASP A C 1
ATOM 1535 O O . ASP A 1 195 ? 15.164 8.381 -15.992 1.00 90.75 195 ASP A O 1
ATOM 1539 N N . ASP A 1 196 ? 17.334 7.873 -16.166 1.00 91.19 196 ASP A N 1
ATOM 1540 C CA . ASP A 1 196 ? 17.331 7.739 -17.609 1.00 91.19 196 ASP A CA 1
ATOM 1541 C C . ASP A 1 196 ? 16.650 6.457 -18.139 1.00 91.19 196 ASP A C 1
ATOM 1543 O O . ASP A 1 196 ? 16.216 5.545 -17.427 1.00 91.19 196 ASP A O 1
ATOM 1547 N N . LEU A 1 197 ? 16.569 6.390 -19.469 1.00 92.81 197 LEU A N 1
ATOM 1548 C CA . LEU A 1 197 ? 16.064 5.237 -20.209 1.00 92.81 197 LEU A CA 1
ATOM 1549 C C . LEU A 1 197 ? 16.828 3.937 -19.889 1.00 92.81 197 LEU A C 1
ATOM 1551 O O . LEU A 1 197 ? 16.229 2.861 -19.904 1.00 92.81 197 LEU A O 1
ATOM 1555 N N . ASN A 1 198 ? 18.136 4.002 -19.626 1.00 93.50 198 ASN A N 1
ATOM 1556 C CA . ASN A 1 198 ? 18.933 2.811 -19.346 1.00 93.50 198 ASN A CA 1
ATOM 1557 C C . ASN A 1 198 ? 18.539 2.190 -18.010 1.00 93.50 198 ASN A C 1
ATOM 1559 O O . ASN A 1 198 ? 18.450 0.963 -17.941 1.00 93.50 198 ASN A O 1
ATOM 1563 N N . SER A 1 199 ? 18.248 3.006 -16.996 1.00 93.38 199 SER A N 1
ATOM 1564 C CA . SER A 1 199 ? 17.758 2.539 -15.696 1.00 93.38 199 SER A CA 1
ATOM 1565 C C . SER A 1 199 ? 16.436 1.774 -15.845 1.00 93.38 199 SER A C 1
ATOM 1567 O O . SER A 1 199 ? 16.329 0.646 -15.362 1.00 93.38 199 SER A O 1
ATOM 1569 N N . VAL A 1 200 ? 15.488 2.285 -16.642 1.00 94.31 200 VAL A N 1
ATOM 1570 C CA . VAL A 1 200 ? 14.223 1.580 -16.950 1.00 94.31 200 VAL A CA 1
ATOM 1571 C C . VAL A 1 200 ? 14.459 0.269 -17.703 1.00 94.31 200 VAL A C 1
ATOM 1573 O O . VAL A 1 200 ? 13.956 -0.782 -17.313 1.00 94.31 200 VAL A O 1
ATOM 1576 N N . LEU A 1 201 ? 15.258 0.295 -18.774 1.00 94.56 201 LEU A N 1
ATOM 1577 C CA . LEU A 1 201 ? 15.557 -0.910 -19.557 1.00 94.56 201 LEU A CA 1
ATOM 1578 C C . LEU A 1 201 ? 16.322 -1.963 -18.741 1.00 94.56 201 LEU A C 1
ATOM 1580 O O . LEU A 1 201 ? 16.209 -3.160 -19.020 1.00 94.56 201 LEU A O 1
ATOM 1584 N N . SER A 1 202 ? 17.142 -1.532 -17.782 1.00 93.56 202 SER A N 1
ATOM 1585 C CA . SER A 1 202 ? 17.876 -2.410 -16.873 1.00 93.56 202 SER A CA 1
ATOM 1586 C C . SER A 1 202 ? 16.934 -3.122 -15.906 1.00 93.56 202 SER A C 1
ATOM 1588 O O . SER A 1 202 ? 17.037 -4.345 -15.756 1.00 93.56 202 SER A O 1
ATOM 1590 N N . ASP A 1 203 ? 15.988 -2.391 -15.315 1.00 93.69 203 ASP A N 1
ATOM 1591 C CA . ASP A 1 203 ? 15.016 -2.958 -14.378 1.00 93.69 203 ASP A CA 1
ATOM 1592 C C . ASP A 1 203 ? 14.070 -3.925 -15.089 1.00 93.69 203 ASP A C 1
ATOM 1594 O O . ASP A 1 203 ? 14.027 -5.097 -14.726 1.00 93.69 203 ASP A O 1
ATOM 1598 N N . GLN A 1 204 ? 13.479 -3.522 -16.221 1.00 95.25 204 GLN A N 1
ATOM 1599 C CA . GLN A 1 204 ? 12.629 -4.396 -17.041 1.00 95.25 204 GLN A CA 1
ATOM 1600 C C . GLN A 1 204 ? 13.348 -5.685 -17.457 1.00 95.25 204 GLN A C 1
ATOM 1602 O O . GLN A 1 204 ? 12.770 -6.774 -17.447 1.00 95.25 204 GLN A O 1
ATOM 1607 N N . ARG A 1 205 ? 14.635 -5.593 -17.827 1.00 95.12 205 ARG A N 1
ATOM 1608 C CA . ARG A 1 205 ? 15.450 -6.773 -18.155 1.00 95.12 205 ARG A CA 1
ATOM 1609 C C . ARG A 1 205 ? 15.651 -7.663 -16.932 1.00 95.12 205 ARG A C 1
ATOM 1611 O O . ARG A 1 205 ? 15.582 -8.885 -17.060 1.00 95.12 205 ARG A O 1
ATOM 1618 N N . THR A 1 206 ? 15.928 -7.071 -15.775 1.00 94.38 206 THR A N 1
ATOM 1619 C CA . THR A 1 206 ? 16.113 -7.794 -14.512 1.00 94.38 206 THR A CA 1
ATOM 1620 C C . THR A 1 206 ? 14.819 -8.478 -14.085 1.00 94.38 206 THR A C 1
ATOM 1622 O O . THR A 1 206 ? 14.843 -9.674 -13.793 1.00 94.38 206 THR A O 1
ATOM 1625 N N . PHE A 1 207 ? 13.696 -7.766 -14.147 1.00 95.81 207 PHE A N 1
ATOM 1626 C CA . PHE A 1 207 ? 12.361 -8.274 -13.869 1.00 95.81 207 PHE A CA 1
ATOM 1627 C C . PHE A 1 207 ? 12.040 -9.475 -14.760 1.00 95.81 207 PHE A C 1
ATOM 1629 O O . PHE A 1 207 ? 11.786 -10.566 -14.261 1.00 95.81 207 PHE A O 1
ATOM 1636 N N . LEU A 1 208 ? 12.165 -9.330 -16.083 1.00 96.56 208 LEU A N 1
ATOM 1637 C CA . LEU A 1 208 ? 11.895 -10.412 -17.039 1.00 96.56 208 LEU A CA 1
ATOM 1638 C C . LEU A 1 208 ? 12.847 -11.605 -16.911 1.00 96.56 208 LEU A C 1
ATOM 1640 O O . LEU A 1 208 ? 12.481 -12.721 -17.272 1.00 96.56 208 LEU A O 1
ATOM 1644 N N . LYS A 1 209 ? 14.076 -11.382 -16.432 1.00 96.50 209 LYS A N 1
ATOM 1645 C CA . LYS A 1 209 ? 15.031 -12.462 -16.162 1.00 96.50 209 LYS A CA 1
ATOM 1646 C C . LYS A 1 209 ? 14.629 -13.266 -14.925 1.00 96.50 209 LYS A C 1
ATOM 1648 O O . LYS A 1 209 ? 14.796 -14.482 -14.935 1.00 96.50 209 LYS A O 1
ATOM 1653 N N . ARG A 1 210 ? 14.148 -12.603 -13.869 1.00 96.06 210 ARG A N 1
ATOM 1654 C CA . ARG A 1 210 ? 13.717 -13.257 -12.621 1.00 96.06 210 ARG A CA 1
ATOM 1655 C C . ARG A 1 210 ? 12.327 -13.884 -12.746 1.00 96.06 210 ARG A C 1
ATOM 1657 O O . ARG A 1 210 ? 12.110 -14.973 -12.228 1.00 96.06 210 ARG A O 1
ATOM 1664 N N . TYR A 1 211 ? 11.423 -13.225 -13.469 1.00 96.56 211 TYR A N 1
ATOM 1665 C CA . TYR A 1 211 ? 10.005 -13.578 -13.572 1.00 96.56 211 TYR A CA 1
ATOM 1666 C C . TYR A 1 211 ? 9.570 -13.700 -15.043 1.00 96.56 211 TYR A C 1
ATOM 1668 O O . TYR A 1 211 ? 8.749 -12.914 -15.525 1.00 96.56 211 TYR A O 1
ATOM 1676 N N . PRO A 1 212 ? 10.118 -14.673 -15.798 1.00 96.31 212 PRO A N 1
ATOM 1677 C CA . PRO A 1 212 ? 9.820 -14.815 -17.225 1.00 96.31 212 PRO A CA 1
ATOM 1678 C C . PRO A 1 212 ? 8.345 -15.139 -17.510 1.00 96.31 212 PRO A C 1
ATOM 1680 O O . PRO A 1 212 ? 7.858 -14.801 -18.592 1.00 96.31 212 PRO A O 1
ATOM 1683 N N . ASP A 1 213 ? 7.660 -15.740 -16.532 1.00 95.56 213 ASP A N 1
ATOM 1684 C CA . ASP A 1 213 ? 6.270 -16.200 -16.610 1.00 95.56 213 ASP A CA 1
ATOM 1685 C C . ASP A 1 213 ? 5.281 -15.268 -15.883 1.00 95.56 213 ASP A C 1
ATOM 1687 O O . ASP A 1 213 ? 4.121 -15.632 -15.689 1.00 95.56 213 ASP A O 1
ATOM 1691 N N . ALA A 1 214 ? 5.717 -14.070 -15.465 1.00 96.12 214 ALA A N 1
ATOM 1692 C CA . ALA A 1 214 ? 4.814 -13.086 -14.869 1.00 96.12 214 ALA A CA 1
ATOM 1693 C C . ALA A 1 214 ? 3.653 -12.763 -15.837 1.00 96.12 214 ALA A C 1
ATOM 1695 O O . ALA A 1 214 ? 3.900 -12.615 -17.041 1.00 96.12 214 ALA A O 1
ATOM 1696 N N . PRO A 1 215 ? 2.407 -12.594 -15.353 1.00 96.62 215 PRO A N 1
ATOM 1697 C CA . PRO A 1 215 ? 1.240 -12.292 -16.187 1.00 96.62 215 PRO A CA 1
ATOM 1698 C C . PRO A 1 215 ? 1.453 -11.170 -17.215 1.00 96.62 215 PRO A C 1
ATOM 1700 O O . PRO A 1 215 ? 1.008 -11.287 -18.358 1.00 96.62 215 PRO A O 1
ATOM 1703 N N . ARG A 1 216 ? 2.180 -10.104 -16.851 1.00 95.94 216 ARG A N 1
ATOM 1704 C CA . ARG A 1 216 ? 2.499 -8.981 -17.755 1.00 95.94 216 ARG A CA 1
ATOM 1705 C C . ARG A 1 216 ? 3.833 -9.096 -18.503 1.00 95.94 216 ARG A C 1
ATOM 1707 O O . ARG A 1 216 ? 4.206 -8.156 -19.203 1.00 95.94 216 ARG A O 1
ATOM 1714 N N . ALA A 1 217 ? 4.549 -10.220 -18.450 1.00 96.69 217 ALA A N 1
ATOM 1715 C CA . ALA A 1 217 ? 5.874 -10.358 -19.067 1.00 96.69 217 ALA A CA 1
ATOM 1716 C C . ALA A 1 217 ? 5.895 -10.022 -20.574 1.00 96.69 217 ALA A C 1
ATOM 1718 O O . ALA A 1 217 ? 6.851 -9.426 -21.074 1.00 96.69 217 ALA A O 1
ATOM 1719 N N . SER A 1 218 ? 4.840 -10.363 -21.323 1.00 97.19 218 SER A N 1
ATOM 1720 C CA . SER A 1 218 ? 4.716 -10.001 -22.745 1.00 97.19 218 SER A CA 1
ATOM 1721 C C . SER A 1 218 ? 4.584 -8.487 -22.959 1.00 97.19 218 SER A C 1
ATOM 1723 O O . SER A 1 218 ? 5.214 -7.940 -23.866 1.00 97.19 218 SER A O 1
ATOM 1725 N N . LEU A 1 219 ? 3.832 -7.800 -22.097 1.00 96.81 219 LEU A N 1
ATOM 1726 C CA . LEU A 1 219 ? 3.659 -6.348 -22.129 1.00 96.81 219 LEU A CA 1
ATOM 1727 C C . LEU A 1 219 ? 4.946 -5.622 -21.734 1.00 96.81 219 LEU A C 1
ATOM 1729 O O . LEU A 1 219 ? 5.324 -4.662 -22.402 1.00 96.81 219 LEU A O 1
ATOM 1733 N N . ILE A 1 220 ? 5.672 -6.121 -20.729 1.00 96.19 220 ILE A N 1
ATOM 1734 C CA . ILE A 1 220 ? 6.979 -5.572 -20.336 1.00 96.19 220 ILE A CA 1
ATOM 1735 C C . ILE A 1 220 ? 7.979 -5.720 -21.495 1.00 96.19 220 ILE A C 1
ATOM 1737 O O . ILE A 1 220 ? 8.673 -4.765 -21.841 1.00 96.19 220 ILE A O 1
ATOM 1741 N N . LYS A 1 221 ? 8.008 -6.872 -22.186 1.00 97.00 221 LYS A N 1
ATOM 1742 C CA . LYS A 1 221 ? 8.828 -7.059 -23.403 1.00 97.00 221 LYS A CA 1
ATOM 1743 C C . LYS A 1 221 ? 8.454 -6.062 -24.503 1.00 97.00 221 LYS A C 1
ATOM 1745 O O . LYS A 1 221 ? 9.345 -5.481 -25.124 1.00 97.00 221 LYS A O 1
ATOM 1750 N N . ALA A 1 222 ? 7.158 -5.850 -24.736 1.00 96.06 222 ALA A N 1
ATOM 1751 C CA . ALA A 1 222 ? 6.670 -4.901 -25.734 1.00 96.06 222 ALA A CA 1
ATOM 1752 C C . ALA A 1 222 ? 7.047 -3.452 -25.384 1.00 96.06 222 ALA A C 1
ATOM 1754 O O . ALA A 1 222 ? 7.524 -2.719 -26.253 1.00 96.06 222 ALA A O 1
ATOM 1755 N N . ARG A 1 223 ? 6.908 -3.056 -24.113 1.00 95.06 223 ARG A N 1
ATOM 1756 C CA . ARG A 1 223 ? 7.333 -1.747 -23.600 1.00 95.06 223 ARG A CA 1
ATOM 1757 C C . ARG A 1 223 ? 8.840 -1.557 -23.752 1.00 95.06 223 ARG A C 1
ATOM 1759 O O . ARG A 1 223 ? 9.261 -0.554 -24.320 1.00 95.06 223 ARG A O 1
ATOM 1766 N N . MET A 1 224 ? 9.640 -2.542 -23.345 1.00 95.31 224 MET A N 1
ATOM 1767 C CA . MET A 1 224 ? 11.096 -2.522 -23.500 1.00 95.31 224 MET A CA 1
ATOM 1768 C C . MET A 1 224 ? 11.507 -2.365 -24.973 1.00 95.31 224 MET A C 1
ATOM 1770 O O . MET A 1 224 ? 12.450 -1.635 -25.280 1.00 95.31 224 MET A O 1
ATOM 1774 N N . GLN A 1 225 ? 10.815 -3.035 -25.902 1.00 96.31 225 GLN A N 1
ATOM 1775 C CA . GLN A 1 225 ? 11.080 -2.888 -27.334 1.00 96.31 225 GLN A CA 1
ATOM 1776 C C . GLN A 1 225 ? 10.692 -1.497 -27.842 1.00 96.31 225 GLN A C 1
ATOM 1778 O O . GLN A 1 225 ? 11.490 -0.865 -28.529 1.00 96.31 225 GLN A O 1
ATOM 1783 N N . GLN A 1 226 ? 9.509 -0.999 -27.475 1.00 95.31 226 GLN A N 1
ATOM 1784 C CA . GLN A 1 226 ? 9.064 0.335 -27.871 1.00 95.31 226 GLN A CA 1
ATOM 1785 C C . GLN A 1 226 ? 10.014 1.421 -27.360 1.00 95.31 226 GLN A C 1
ATOM 1787 O O . GLN A 1 226 ? 10.361 2.317 -28.121 1.00 95.31 226 GLN A O 1
ATOM 1792 N N . LEU A 1 227 ? 10.486 1.327 -26.118 1.00 94.19 227 LEU A N 1
ATOM 1793 C CA . LEU A 1 227 ? 11.451 2.268 -25.552 1.00 94.19 227 LEU A CA 1
ATOM 1794 C C . LEU A 1 227 ? 12.792 2.288 -26.309 1.00 94.19 227 LEU A C 1
ATOM 1796 O O . LEU A 1 227 ? 13.436 3.330 -26.380 1.00 94.19 227 LEU A O 1
ATOM 1800 N N . LYS A 1 228 ? 13.203 1.165 -26.913 1.00 94.62 228 LYS A N 1
ATOM 1801 C CA . LYS A 1 228 ? 14.418 1.089 -27.745 1.00 94.62 228 LYS A CA 1
ATOM 1802 C C . LYS A 1 228 ? 14.223 1.651 -29.151 1.00 94.62 228 LYS A C 1
ATOM 1804 O O . LYS A 1 228 ? 15.173 2.180 -29.716 1.00 94.62 228 LYS A O 1
ATOM 1809 N N . THR A 1 229 ? 13.039 1.483 -29.740 1.00 96.12 229 THR A N 1
ATOM 1810 C CA . THR A 1 229 ? 12.792 1.845 -31.147 1.00 96.12 229 THR A CA 1
ATOM 1811 C C . THR A 1 229 ? 12.203 3.236 -31.324 1.00 96.12 229 THR A C 1
ATOM 1813 O 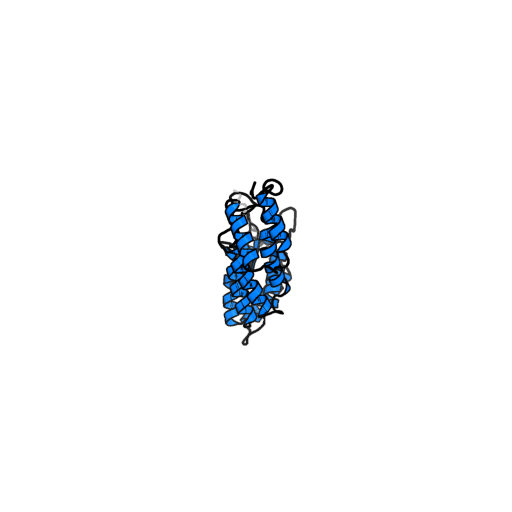O . THR A 1 229 ? 12.495 3.901 -32.308 1.00 96.12 229 THR A O 1
ATOM 1816 N N . ASP A 1 230 ? 11.342 3.652 -30.401 1.00 94.06 230 ASP A N 1
ATOM 1817 C CA . ASP A 1 230 ? 10.633 4.928 -30.440 1.00 94.06 230 ASP A CA 1
ATOM 1818 C C . ASP A 1 230 ? 10.310 5.378 -29.005 1.00 94.06 230 ASP A C 1
ATOM 1820 O O . ASP A 1 230 ? 9.159 5.274 -28.568 1.00 94.06 230 ASP A O 1
ATOM 1824 N N . PRO A 1 231 ? 11.304 5.855 -28.232 1.00 89.94 231 PRO A N 1
ATOM 1825 C CA . PRO A 1 231 ? 11.106 6.267 -26.840 1.00 89.94 231 PRO A CA 1
ATOM 1826 C C . PRO A 1 231 ? 10.109 7.425 -26.672 1.00 89.94 231 PRO A C 1
ATOM 1828 O O . PRO A 1 231 ? 9.652 7.670 -25.557 1.00 89.94 231 PRO A O 1
ATOM 1831 N N . TYR A 1 232 ? 9.738 8.122 -27.751 1.00 89.06 232 TYR A N 1
ATOM 1832 C CA . TYR A 1 232 ? 8.851 9.284 -27.710 1.00 89.06 232 TYR A CA 1
ATOM 1833 C C . TYR A 1 232 ? 7.369 8.929 -27.833 1.00 89.06 232 TYR A C 1
ATOM 1835 O O . TYR A 1 232 ? 6.535 9.721 -27.404 1.00 89.06 232 TYR A O 1
ATOM 1843 N N . LYS A 1 233 ? 7.022 7.734 -28.335 1.00 89.19 233 LYS A N 1
ATOM 1844 C CA . LYS A 1 233 ? 5.623 7.266 -28.394 1.00 89.19 233 LYS A CA 1
ATOM 1845 C C . LYS A 1 233 ? 4.926 7.283 -27.031 1.00 89.19 233 LYS A C 1
ATOM 1847 O O . LYS A 1 233 ? 3.737 7.571 -26.944 1.00 89.19 233 LYS A O 1
ATOM 1852 N N . ARG A 1 234 ? 5.664 6.927 -25.979 1.00 87.50 234 ARG A N 1
ATOM 1853 C CA . ARG A 1 234 ? 5.233 6.939 -24.574 1.00 87.50 234 ARG A CA 1
ATOM 1854 C C . ARG A 1 234 ? 6.441 7.358 -23.723 1.00 87.50 234 ARG A C 1
ATOM 1856 O O . ARG A 1 234 ? 7.191 6.474 -23.292 1.00 87.50 234 ARG A O 1
ATOM 1863 N N . PRO A 1 235 ? 6.695 8.667 -23.564 1.00 85.19 235 PRO A N 1
ATOM 1864 C CA . PRO A 1 235 ? 7.932 9.164 -22.969 1.00 85.19 235 PRO A CA 1
ATOM 1865 C C . PRO A 1 235 ? 8.043 8.807 -21.481 1.00 85.19 235 PRO A C 1
ATOM 1867 O O . PRO A 1 235 ? 7.036 8.600 -20.814 1.00 85.19 235 PRO A O 1
ATOM 1870 N N . LEU A 1 236 ? 9.283 8.733 -20.986 1.00 88.31 236 LEU A N 1
ATOM 1871 C CA . LEU A 1 236 ? 9.636 8.509 -19.575 1.00 88.31 236 LEU A CA 1
ATOM 1872 C C . LEU A 1 236 ? 9.834 9.838 -18.830 1.00 88.31 236 LEU A C 1
ATOM 1874 O O . LEU A 1 236 ? 10.849 10.047 -18.171 1.00 88.31 236 LEU A O 1
ATOM 1878 N N . ARG A 1 237 ? 8.932 10.797 -19.030 1.00 82.38 237 ARG A N 1
ATOM 1879 C CA . ARG A 1 237 ? 9.122 12.171 -18.578 1.00 82.38 237 ARG A CA 1
ATOM 1880 C C . ARG A 1 237 ? 7.972 12.631 -17.686 1.00 82.38 237 ARG A C 1
ATOM 1882 O O . ARG A 1 237 ? 6.822 12.303 -17.927 1.00 82.38 237 ARG A O 1
ATOM 1889 N N . CYS A 1 238 ? 8.316 13.407 -16.665 1.00 80.19 238 CYS A N 1
ATOM 1890 C CA . CYS A 1 238 ? 7.427 13.751 -15.556 1.00 80.19 238 CYS A CA 1
ATOM 1891 C C . CYS A 1 238 ? 6.685 15.091 -15.704 1.00 80.19 238 CYS A C 1
ATOM 1893 O O . CYS A 1 238 ? 6.152 15.582 -14.715 1.00 80.19 238 CYS A O 1
ATOM 1895 N N . HIS A 1 239 ? 6.730 15.710 -16.886 1.00 66.12 239 HIS A N 1
ATOM 1896 C CA . HIS A 1 239 ? 6.199 17.053 -17.154 1.00 66.12 239 HIS A CA 1
ATOM 1897 C C . HIS A 1 239 ? 4.778 17.054 -17.694 1.00 66.12 239 HIS A C 1
ATOM 1899 O O . HIS A 1 239 ? 4.462 16.138 -18.485 1.00 66.12 239 HIS A O 1
#

pLDDT: mean 90.05, std 14.49, range [37.56, 98.81]

Radius of gyration: 24.5 Å; chains: 1; bounding box: 48×83×72 Å

Sequence (239 aa):
MLKKILTLSLLIVTGLAQAQTLPEPVTAYINELDRVEKSISPVSMEPLFTAADDAGTALMKIVSDAVVVMDSFSDAEYKALQTKLRGIQLNRGEEVYAQIDGRVLLPIAEAHGRPEDIAFFKLYRELWGEKLFPIYLKPLAQPTPCVRFGEGIIPELYENWLGYARKYPKAYTELVQQTIRDLEETEVEGVCACDDLNSVLSDQRTFLKRYPDAPRASLIKARMQQLKTDPYKRPLRCH

Secondary structure (DSSP, 8-state):
------------------PPPPPHHHHHHHHHHHHHHT-SS-B--HHHHHHHHHHHHHHH-EEETTEEGGGGS-HHHHHHHHHHTTTEEEE-SSS-EEEE-HHHHHHHHHHHB-HHHHHHHHHHHHHB-GGG-BTTEE--SSSSPEE-TTSSHHHHHHHHHHHHHHHSTTSSHHHHHHHHHHHHHHHHH---BSS-HHHHHHHHHHHHHH-TT-TTHHHHHHHHHHHHH-TTSS-----

Organism: NCBI:txid2029166

Foldseek 3Di:
DDDDDDDDPPPPPPPPPPADDQDPLLVQLLVLLVVQQPDPAADACLSNVVSQVVSFVQQQCDDDDNDGVLNVDDPVSNVVSCVSSQQWDADDDPDGGTGGALVRVLVSCVVHHDPLSNLVSVLCNQQADPPRDGPQWDDDPDPDTAGAFQPCSLVVSLVSLVVSCVVPVPPPPVVSVVSNVVSLCCLQQQLAHPDDLVSSLNRLVVNCVVCVPRPCNVSSVVSSVCCVPPCPVRDNHDD